Protein AF-B5XCV5-F1 (afdb_monomer)

Foldseek 3Di:
DPPPPVPPPPPPPPDPPPLDDQPLDPQWDWDDVVIWIWADLAVVDIQTDDSVAQQAPLSLLSSQVRCVVVVHDHQPQDDDDPPDPPPVQPRDNFDADSNNFGDQWGADPPFWIFGAARLRDGDDDIDGPPDDRPDHAADFKDKDKDADDDDPDDDDPVLVLVQVLVQCCVPRVDHSVQFDDWDADRVRSIIITMGGDPGPDPPDRVSSSRVSCSRPPTDGDSPPPCPVVVVVVVVVVVVVVVVVVVVVVVVVVVVVDDDDDDDDDDDD

pLDDT: mean 79.77, std 17.4, range [29.08, 95.62]

Solvent-accessible surface area (backbone atoms only — not comparable to full-atom values): 16656 Å² total; per-residue (Å²): 145,86,86,76,76,85,77,81,81,82,83,84,87,80,74,89,62,78,82,50,76,46,86,85,42,91,77,51,56,45,51,69,88,77,72,44,33,28,34,58,42,44,94,96,39,68,45,79,53,64,63,93,48,85,70,40,50,37,50,52,40,17,25,37,42,38,25,52,77,66,79,41,88,55,82,87,69,74,79,79,58,94,85,52,86,74,66,85,68,82,74,59,72,59,54,55,46,100,84,25,45,45,40,18,53,39,60,58,101,81,52,43,21,32,30,21,28,58,62,63,48,75,76,52,72,77,38,47,80,84,63,80,43,93,62,63,44,76,60,35,68,49,77,46,80,46,75,60,76,94,65,100,59,85,82,60,71,90,52,43,51,62,37,50,23,50,46,42,27,72,75,65,74,39,68,41,82,29,52,73,47,63,49,76,42,78,90,78,31,34,34,40,37,36,36,45,56,60,84,88,62,77,87,65,65,57,45,40,53,50,58,51,40,73,74,49,71,80,83,78,64,82,77,69,78,49,61,67,58,52,54,53,50,53,53,52,50,52,51,51,52,51,51,51,50,52,51,52,54,50,54,57,51,56,75,71,60,76,86,75,80,84,78,85,77,82,81,129

Nearest PDB structures (foldseek):
  7pee-assembly1_D  TM=7.998E-01  e=4.883E-17  Homo sapiens
  7e5n-assembly1_A  TM=7.885E-01  e=9.407E-17  Homo sapiens
  4mzv-assembly1_A-2  TM=7.887E-01  e=1.852E-15  Homo sapiens
  7e5n-assembly1_C  TM=8.097E-01  e=6.476E-15  Homo sapiens
  6i07-assembly1_D  TM=7.873E-01  e=3.237E-14  Homo sapiens

InterPro domains:
  IPR000716 Thyroglobulin type-1 [PF00086] (86-128)
  IPR000716 Thyroglobulin type-1 [PS00484] (92-120)
  IPR000716 Thyroglobulin type-1 [PS51162] (55-133)
  IPR000716 Thyroglobulin type-1 [SM00211] (93-137)
  IPR000716 Thyroglobulin type-1 [cd00191] 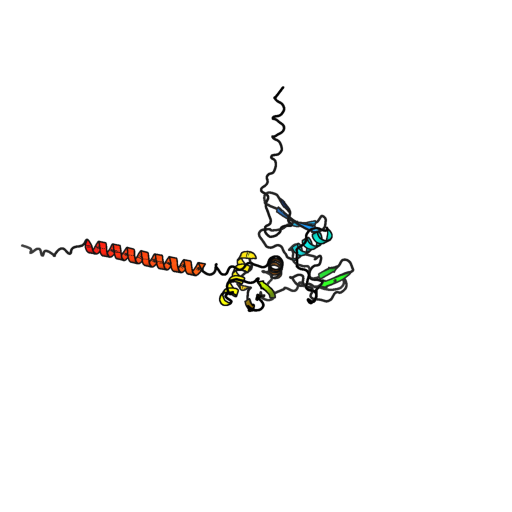(87-133)
  IPR036857 Thyroglobulin type-1 superfamily [G3DSA:4.10.800.10] (64-137)
  IPR036857 Thyroglobulin type-1 superfamily [SSF57610] (25-138)
  IPR043406 Transmembrane glycoprotein EPCAM/Trop-2 [PTHR14168] (14-198)
  IPR049420 EPCAM/Trop-2, C-terminal [PF21283] (139-215)

Organism: Salmo salar (NCBI:txid8030)

Sequence (268 aa):
MTIWIALLLATFAVGASAQCKCDSMKWTTCDGTPCTCSIMVEAGMAQNLNCSTLIPKCYLMKAEMYRAKNNLSTRTGGKPVETAFVDNNGIYDPVCEATGAFRAKQCNNTEECWCVNSAGVRRTDEGDKSLKCEKLVETYWVRLELKHKEVSKAVDASKLQAAIANAIETRYSFDKTLVKEVEYDPDARMIIVDVQKAKGDRKADLSRMAYYVDEEAPTFTMKKLTGGIIAVIVVVILAVVAGLLVLFFARKREQKYSKAEPREMEAL

Mean predicted aligned error: 14.21 Å

Radius of gyration: 31.84 Å; Cα contacts (8 Å, |Δi|>4): 327; chains: 1; bounding box: 120×77×59 Å

Secondary structure (DSSP, 8-state):
--SSSTTSSSS--S--------TT-TT-EEETTTTEEEEEEETTEEEEE-TTSPPPHHHHHHHHHHHHHTT-----PPPPPTTS---TTSS----B-TTSPBPSEEE-TTS-EEEBBTTS-B-S--B-TT----S-B---EEEEEEEPPP-SS---HHHHHHHHHHHHHHHH---GGGEEEEEEETTTTEEEEEEE--TT--S--HHHHHHHHHHS-----GGGGGHHHHHHHHHHHHHHHHHHHHHHHHHHHHTT---PPP------

Structure (mmCIF, N/CA/C/O backbone):
data_AF-B5XCV5-F1
#
_entry.id   AF-B5XCV5-F1
#
loop_
_atom_site.group_PDB
_atom_site.id
_atom_site.type_symbol
_atom_site.label_atom_id
_atom_site.label_alt_id
_atom_site.label_comp_id
_atom_site.label_asym_id
_atom_site.label_entity_id
_atom_site.label_seq_id
_atom_site.pdbx_PDB_ins_code
_atom_site.Cartn_x
_atom_site.Cartn_y
_atom_site.Cartn_z
_atom_site.occupancy
_atom_site.B_iso_or_equiv
_atom_site.auth_seq_id
_atom_site.auth_comp_id
_atom_site.auth_asym_id
_atom_site.auth_atom_id
_atom_site.pdbx_PDB_model_num
ATOM 1 N N . MET A 1 1 ? 29.474 57.290 19.663 1.00 44.06 1 MET A N 1
ATOM 2 C CA . MET A 1 1 ? 29.703 56.475 18.448 1.00 44.06 1 MET A CA 1
ATOM 3 C C . MET A 1 1 ? 28.883 55.196 18.591 1.00 44.06 1 MET A C 1
ATOM 5 O O . MET A 1 1 ? 29.408 54.147 18.919 1.00 44.06 1 MET A O 1
ATOM 9 N N . THR A 1 2 ? 27.560 55.327 18.503 1.00 42.62 2 THR A N 1
ATOM 10 C CA . THR A 1 2 ? 26.583 54.346 19.028 1.00 42.62 2 THR A CA 1
ATOM 11 C C . THR A 1 2 ? 25.344 54.267 18.126 1.00 42.62 2 THR A C 1
ATOM 13 O O . THR A 1 2 ? 24.235 54.060 18.599 1.00 42.62 2 THR A O 1
ATOM 16 N N . ILE A 1 3 ? 25.515 54.479 16.813 1.00 48.09 3 ILE A N 1
ATOM 17 C CA . ILE A 1 3 ? 24.408 54.537 15.831 1.00 48.09 3 ILE A CA 1
ATOM 18 C C . ILE A 1 3 ? 24.714 53.666 14.590 1.00 48.09 3 ILE A C 1
ATOM 20 O O . ILE A 1 3 ? 24.291 53.967 13.488 1.00 48.09 3 ILE A O 1
ATOM 24 N N . TRP A 1 4 ? 25.467 52.568 14.736 1.00 43.16 4 TRP A N 1
ATOM 25 C CA . TRP A 1 4 ? 25.772 51.673 13.597 1.00 43.16 4 TRP A CA 1
ATOM 26 C C . TRP A 1 4 ? 25.610 50.172 13.874 1.00 43.16 4 TRP A C 1
ATOM 28 O O . TRP A 1 4 ? 25.920 49.361 13.012 1.00 43.16 4 TRP A O 1
ATOM 38 N N . ILE A 1 5 ? 25.082 49.774 15.038 1.00 48.56 5 ILE A N 1
ATOM 39 C CA . ILE A 1 5 ? 24.869 48.346 15.364 1.00 48.56 5 ILE A CA 1
ATOM 40 C C . ILE A 1 5 ? 23.391 47.930 15.215 1.00 48.56 5 ILE A C 1
ATOM 42 O O . ILE A 1 5 ? 23.081 46.750 15.107 1.00 48.56 5 ILE A O 1
ATOM 46 N N . ALA A 1 6 ? 22.461 48.881 15.091 1.00 43.62 6 ALA A N 1
ATOM 47 C CA . ALA A 1 6 ? 21.031 48.578 14.970 1.00 43.62 6 ALA A CA 1
ATOM 48 C C . ALA A 1 6 ? 20.564 48.198 13.546 1.00 43.62 6 ALA A C 1
ATOM 50 O O . ALA A 1 6 ? 19.390 47.895 13.362 1.00 43.62 6 ALA A O 1
ATOM 51 N N . LEU A 1 7 ? 21.452 48.196 12.541 1.00 43.09 7 LEU A N 1
ATOM 52 C CA . LEU A 1 7 ? 21.082 47.994 11.128 1.00 43.09 7 LEU A CA 1
ATOM 53 C C . LEU A 1 7 ? 21.511 46.644 10.525 1.00 43.09 7 LEU A C 1
ATOM 55 O O . LEU A 1 7 ? 21.305 46.421 9.338 1.00 43.09 7 LEU A O 1
ATOM 59 N N . LEU A 1 8 ? 22.049 45.720 11.331 1.00 42.78 8 LEU A N 1
ATOM 60 C CA . LEU A 1 8 ? 22.457 44.374 10.884 1.00 42.78 8 LEU A CA 1
ATOM 61 C C . LEU A 1 8 ? 21.573 43.228 11.413 1.00 42.78 8 LEU A C 1
ATOM 63 O O . LEU A 1 8 ? 21.924 42.063 11.267 1.00 42.78 8 LEU A O 1
ATOM 67 N N . LEU A 1 9 ? 20.407 43.537 11.991 1.00 45.38 9 LEU A N 1
ATOM 68 C CA . LEU A 1 9 ? 19.442 42.537 12.485 1.00 45.38 9 LEU A CA 1
ATOM 69 C C . LEU A 1 9 ? 18.075 42.596 11.781 1.00 45.38 9 LEU A C 1
ATOM 71 O O . LEU A 1 9 ? 17.091 42.077 12.298 1.00 45.38 9 LEU A O 1
ATOM 75 N N . ALA A 1 10 ? 18.001 43.208 10.595 1.00 48.31 10 ALA A N 1
ATOM 76 C CA . ALA A 1 10 ? 16.753 43.369 9.840 1.00 48.31 10 ALA A CA 1
ATOM 77 C C . ALA A 1 10 ? 16.784 42.751 8.427 1.00 48.31 10 ALA A C 1
ATOM 79 O O . ALA A 1 10 ? 16.000 43.147 7.570 1.00 48.31 10 ALA A O 1
ATOM 80 N N . THR A 1 11 ? 17.666 41.780 8.160 1.00 48.09 11 THR A N 1
ATOM 81 C CA . THR A 1 11 ? 17.757 41.115 6.843 1.00 48.09 11 THR A CA 1
ATOM 82 C C . THR A 1 11 ? 18.008 39.605 6.928 1.00 48.09 11 THR A C 1
ATOM 84 O O . THR A 1 11 ? 18.781 39.062 6.159 1.00 48.09 11 THR A O 1
ATOM 87 N N . PHE A 1 12 ? 17.318 38.895 7.823 1.00 44.72 12 PHE A N 1
ATOM 88 C CA . PHE A 1 12 ? 17.054 37.452 7.666 1.00 44.72 12 PHE A CA 1
ATOM 89 C C . PHE A 1 12 ? 15.661 37.109 8.211 1.00 44.72 12 PHE A C 1
ATOM 91 O O . PHE A 1 12 ? 15.479 36.247 9.059 1.00 44.72 12 PHE A O 1
ATOM 98 N N . ALA A 1 13 ? 14.650 37.825 7.722 1.00 46.28 13 ALA A N 1
ATOM 99 C CA . ALA A 1 13 ? 13.256 37.402 7.812 1.00 46.28 13 ALA A CA 1
ATOM 100 C C . ALA A 1 13 ? 12.710 37.219 6.389 1.00 46.28 13 ALA A C 1
ATOM 102 O O . ALA A 1 13 ? 11.718 37.825 6.000 1.00 46.28 13 ALA A O 1
ATOM 103 N N . VAL A 1 14 ? 13.405 36.416 5.580 1.00 44.03 14 VAL A N 1
ATOM 104 C CA . VAL A 1 14 ? 12.862 35.899 4.322 1.00 44.03 14 VAL A CA 1
ATOM 105 C C . VAL A 1 14 ? 12.690 34.399 4.513 1.00 44.03 14 VAL A C 1
ATOM 107 O O . VAL A 1 14 ? 13.670 33.668 4.596 1.00 44.03 14 VAL A O 1
ATOM 110 N N . GLY A 1 15 ? 11.433 33.968 4.612 1.00 41.44 15 GLY A N 1
ATOM 111 C CA . GLY A 1 15 ? 11.058 32.568 4.438 1.00 41.44 15 GLY A CA 1
ATOM 112 C C . GLY A 1 15 ? 10.922 31.732 5.708 1.00 41.44 15 GLY A C 1
ATOM 113 O O . GLY A 1 15 ? 11.442 30.627 5.758 1.00 41.44 15 GLY A O 1
ATOM 114 N N . ALA A 1 16 ? 10.123 32.167 6.683 1.00 43.41 16 ALA A N 1
ATOM 115 C CA . ALA A 1 16 ? 9.273 31.190 7.367 1.00 43.41 16 ALA A CA 1
ATOM 116 C C . ALA A 1 16 ? 8.102 30.864 6.421 1.00 43.41 16 ALA A C 1
ATOM 118 O O . ALA A 1 16 ? 6.970 31.294 6.644 1.00 43.41 16 ALA A O 1
ATOM 119 N N . SER A 1 17 ? 8.383 30.192 5.296 1.00 48.84 17 SER A N 1
ATOM 120 C CA . SER A 1 17 ? 7.323 29.493 4.574 1.00 48.84 17 SER A CA 1
ATOM 121 C C . SER A 1 17 ? 6.782 28.449 5.545 1.00 48.84 17 SER A C 1
ATOM 123 O O . SER A 1 17 ? 7.546 27.792 6.251 1.00 48.84 17 SER A O 1
ATOM 125 N N . ALA A 1 18 ? 5.460 28.349 5.669 1.00 49.44 18 ALA A N 1
ATOM 126 C CA . ALA A 1 18 ? 4.855 27.286 6.454 1.00 49.44 18 ALA A CA 1
ATOM 127 C C . ALA A 1 18 ? 5.453 25.955 5.972 1.00 49.44 18 ALA A C 1
ATOM 129 O O . ALA A 1 18 ? 5.247 25.598 4.813 1.00 49.44 18 ALA A O 1
ATOM 130 N N . GLN A 1 19 ? 6.229 25.267 6.821 1.00 63.44 19 GLN A N 1
ATOM 131 C CA . GLN A 1 19 ? 6.788 23.953 6.511 1.00 63.44 19 GLN A CA 1
ATOM 132 C C . GLN A 1 19 ? 5.619 23.001 6.263 1.00 63.44 19 GLN A C 1
ATOM 134 O O . GLN A 1 19 ? 5.031 22.441 7.189 1.00 63.44 19 GLN A O 1
ATOM 139 N N . CYS A 1 20 ? 5.221 22.871 5.005 1.00 80.94 20 CYS A N 1
ATOM 140 C CA . CYS A 1 20 ? 4.214 21.913 4.620 1.00 80.94 20 CYS A CA 1
ATOM 141 C C . CYS A 1 20 ? 4.835 20.513 4.682 1.00 80.94 20 CYS A C 1
ATOM 143 O O . CYS A 1 20 ? 6.025 20.331 4.423 1.00 80.94 20 CYS A O 1
ATOM 145 N N . LYS A 1 21 ? 4.051 19.520 5.104 1.00 83.31 21 LYS A N 1
ATOM 146 C CA . LYS A 1 21 ? 4.539 18.168 5.384 1.00 83.31 21 LYS A CA 1
ATOM 147 C C . LYS A 1 21 ? 3.682 17.130 4.670 1.00 83.31 21 LYS A C 1
ATOM 149 O O . LYS A 1 21 ? 2.470 17.286 4.561 1.00 83.31 21 LYS A O 1
ATOM 154 N N . CYS A 1 22 ? 4.323 16.050 4.233 1.00 83.81 22 CYS A N 1
ATOM 155 C CA . CYS A 1 22 ? 3.654 14.846 3.764 1.00 83.81 22 CYS A CA 1
ATOM 156 C C . CYS A 1 22 ? 3.478 13.863 4.931 1.00 83.81 22 CYS A C 1
ATOM 158 O O . CYS A 1 22 ? 4.434 13.208 5.345 1.00 83.81 22 CYS A O 1
ATOM 160 N N . ASP A 1 23 ? 2.269 13.746 5.481 1.00 78.38 23 ASP A N 1
ATOM 161 C CA . ASP A 1 23 ? 2.030 12.829 6.607 1.00 78.38 23 ASP A CA 1
ATOM 162 C C . ASP A 1 23 ? 2.176 11.357 6.211 1.00 78.38 23 ASP A C 1
ATOM 164 O O . ASP A 1 23 ? 2.605 10.534 7.016 1.00 78.38 23 ASP A O 1
ATOM 168 N N . SER A 1 24 ? 1.885 11.029 4.951 1.00 72.62 24 SER A N 1
ATOM 169 C CA . SER A 1 24 ? 2.001 9.671 4.427 1.00 72.62 24 SER A CA 1
ATOM 170 C C . SER A 1 24 ? 3.445 9.226 4.174 1.00 72.62 24 SER A C 1
ATOM 172 O O . SER A 1 24 ? 3.642 8.051 3.854 1.00 72.62 24 SER A O 1
ATOM 174 N N . MET A 1 25 ? 4.448 10.118 4.276 1.00 82.75 25 MET A N 1
ATOM 175 C CA . MET A 1 25 ? 5.835 9.760 3.975 1.00 82.75 25 MET A CA 1
ATOM 176 C C . MET A 1 25 ? 6.903 10.663 4.595 1.00 82.75 25 MET A C 1
ATOM 178 O O . MET A 1 25 ? 7.076 11.820 4.231 1.00 82.75 25 MET A O 1
ATOM 182 N N . LYS A 1 26 ? 7.729 10.078 5.468 1.00 83.12 26 LYS A N 1
ATOM 183 C CA . LYS A 1 26 ? 8.775 10.796 6.218 1.00 83.12 26 LYS A CA 1
ATOM 184 C C . LYS A 1 26 ? 10.036 11.153 5.418 1.00 83.12 26 LYS A C 1
ATOM 186 O O . LYS A 1 26 ? 10.863 11.906 5.918 1.00 83.12 26 LYS A O 1
ATOM 191 N N . TRP A 1 27 ? 10.230 10.589 4.223 1.00 86.69 27 TRP A N 1
ATOM 192 C CA . TRP A 1 27 ? 11.429 10.832 3.397 1.00 86.69 27 TRP A CA 1
ATOM 193 C C . TRP A 1 27 ? 11.236 11.918 2.333 1.00 86.69 27 TRP A C 1
ATOM 195 O O . TRP A 1 27 ? 12.106 12.088 1.481 1.00 86.69 27 TRP A O 1
ATOM 205 N N . THR A 1 28 ? 10.099 12.611 2.338 1.00 89.06 28 THR A N 1
ATOM 206 C CA . THR A 1 28 ? 9.795 13.637 1.338 1.00 89.06 28 THR A CA 1
ATOM 207 C C . THR A 1 28 ? 10.409 14.977 1.697 1.00 89.06 28 THR A C 1
ATOM 209 O O . THR A 1 28 ? 10.383 15.376 2.861 1.00 89.06 28 THR A O 1
ATOM 212 N N . THR A 1 29 ? 10.828 15.713 0.677 1.00 90.25 29 THR A N 1
ATOM 213 C CA . THR A 1 29 ? 11.139 17.138 0.781 1.00 90.25 29 THR A CA 1
ATOM 214 C C . THR A 1 29 ? 9.946 17.921 0.251 1.00 90.25 29 THR A C 1
ATOM 216 O O . THR A 1 29 ? 9.534 17.709 -0.891 1.00 90.25 29 THR A O 1
ATOM 219 N N . CYS A 1 30 ? 9.379 18.791 1.084 1.00 90.38 30 CYS A N 1
ATOM 220 C CA . CYS A 1 30 ? 8.205 19.595 0.762 1.00 90.38 30 CYS A CA 1
ATOM 221 C C . CYS A 1 30 ? 8.521 21.082 0.931 1.00 90.38 30 CYS A C 1
ATOM 223 O O . CYS A 1 30 ? 9.036 21.469 1.979 1.00 90.38 30 CYS A O 1
ATOM 225 N N . ASP A 1 31 ? 8.209 21.893 -0.080 1.00 88.19 31 ASP A N 1
ATOM 226 C CA . ASP A 1 31 ? 8.391 23.348 -0.043 1.00 88.19 31 ASP A CA 1
ATOM 227 C C . ASP A 1 31 ? 7.411 24.068 -0.996 1.00 88.19 31 ASP A C 1
ATOM 229 O O . ASP A 1 31 ? 6.797 23.454 -1.879 1.00 88.19 31 ASP A O 1
ATOM 233 N N . GLY A 1 32 ? 7.274 25.381 -0.816 1.00 79.75 32 GLY A N 1
ATOM 234 C CA . GLY A 1 32 ? 6.530 26.286 -1.690 1.00 79.75 32 GLY A CA 1
ATOM 235 C C . GLY A 1 32 ? 5.061 26.528 -1.320 1.00 79.75 32 GLY A C 1
ATOM 236 O O . GLY A 1 32 ? 4.481 25.891 -0.439 1.00 79.75 32 GLY A O 1
ATOM 237 N N . THR A 1 33 ? 4.456 27.476 -2.044 1.00 79.69 33 THR A N 1
ATOM 238 C CA . THR A 1 33 ? 3.034 27.844 -1.957 1.00 79.69 33 THR A CA 1
ATOM 239 C C . THR A 1 33 ? 2.473 27.954 -3.384 1.00 79.69 33 THR A C 1
ATOM 241 O O . THR A 1 33 ? 2.796 28.926 -4.067 1.00 79.69 33 THR A O 1
ATOM 244 N N . PRO A 1 34 ? 1.652 27.005 -3.880 1.00 81.31 34 PRO A N 1
ATOM 245 C CA . PRO A 1 34 ? 1.108 25.833 -3.188 1.00 81.31 34 PRO A CA 1
ATOM 246 C C . PRO A 1 34 ? 2.185 24.796 -2.830 1.00 81.31 34 PRO A C 1
ATOM 248 O O . PRO A 1 34 ? 3.204 24.705 -3.507 1.00 81.31 34 PRO A O 1
ATOM 251 N N . CYS A 1 35 ? 1.947 24.018 -1.769 1.00 85.25 35 CYS A N 1
ATOM 252 C CA . CYS A 1 35 ? 2.912 23.032 -1.281 1.00 85.25 35 CYS A CA 1
ATOM 253 C C . CYS A 1 35 ? 3.226 21.978 -2.346 1.00 85.25 35 CYS A C 1
ATOM 255 O O . CYS A 1 35 ? 2.326 21.288 -2.832 1.00 85.25 35 CYS A O 1
ATOM 257 N N . THR A 1 36 ? 4.510 21.819 -2.655 1.00 89.19 36 THR A N 1
ATOM 258 C CA . THR A 1 36 ? 5.008 20.781 -3.556 1.00 89.19 36 THR A CA 1
ATOM 259 C C . THR A 1 36 ? 5.911 19.829 -2.790 1.00 89.19 36 THR A C 1
ATOM 261 O O . THR A 1 36 ? 6.866 20.253 -2.148 1.00 89.19 36 THR A O 1
ATOM 264 N N . CYS A 1 37 ? 5.596 18.535 -2.840 1.00 91.38 37 CYS A N 1
ATOM 265 C CA . CYS A 1 37 ? 6.359 17.488 -2.171 1.00 91.38 37 CYS A CA 1
ATOM 266 C C . CYS A 1 37 ? 6.986 16.553 -3.196 1.00 91.38 37 CYS A C 1
ATOM 268 O O . CYS A 1 37 ? 6.332 16.135 -4.154 1.00 91.38 37 CYS A O 1
ATOM 270 N N . SER A 1 38 ? 8.236 16.177 -2.961 1.00 92.19 38 SER A N 1
ATOM 271 C CA . SER A 1 38 ? 8.960 15.225 -3.794 1.00 92.19 38 SER A CA 1
ATOM 272 C C . SER A 1 38 ? 9.708 14.201 -2.950 1.00 92.19 38 SER A C 1
ATOM 274 O O . SER A 1 38 ? 10.000 14.425 -1.773 1.00 92.19 38 SER A O 1
ATOM 276 N N . ILE A 1 39 ? 9.997 13.049 -3.546 1.00 91.50 39 ILE A N 1
ATOM 277 C CA . ILE A 1 39 ? 10.814 11.998 -2.944 1.00 91.50 39 ILE A CA 1
ATOM 278 C C . ILE A 1 39 ? 11.928 11.590 -3.896 1.00 91.50 39 ILE A C 1
ATOM 280 O O . ILE A 1 39 ? 11.705 11.418 -5.093 1.00 91.50 39 ILE A O 1
ATOM 284 N N . MET A 1 40 ? 13.131 11.417 -3.358 1.00 92.06 40 MET A N 1
ATOM 285 C CA . MET A 1 40 ? 14.259 10.905 -4.129 1.00 92.06 40 MET A CA 1
ATOM 286 C C . MET A 1 40 ? 14.061 9.416 -4.401 1.00 92.06 40 MET A C 1
ATOM 288 O O . MET A 1 40 ? 13.932 8.625 -3.466 1.00 92.06 40 MET A O 1
ATOM 292 N N . VAL A 1 41 ? 14.039 9.056 -5.683 1.00 91.44 41 VAL A N 1
ATOM 293 C CA . VAL A 1 41 ? 13.892 7.668 -6.150 1.00 91.44 41 VAL A CA 1
ATOM 294 C C . VAL A 1 41 ? 15.139 7.168 -6.878 1.00 91.44 41 VAL A C 1
ATOM 296 O O . VAL A 1 41 ? 15.342 5.965 -6.988 1.00 91.44 41 VAL A O 1
ATOM 299 N N . GLU A 1 42 ? 15.997 8.075 -7.341 1.00 88.31 42 GLU A N 1
ATOM 300 C CA . GLU A 1 42 ? 17.317 7.783 -7.900 1.00 88.31 42 GLU A CA 1
ATOM 301 C C . GLU A 1 42 ? 18.213 9.025 -7.758 1.00 88.31 42 GLU A C 1
ATOM 303 O O . GLU A 1 42 ? 17.727 10.123 -7.472 1.00 88.31 42 GLU A O 1
ATOM 308 N N . ALA A 1 43 ? 19.528 8.880 -7.935 1.00 87.38 43 ALA A N 1
ATOM 309 C CA . ALA A 1 43 ? 20.447 10.014 -7.914 1.00 87.38 43 ALA A CA 1
ATOM 310 C C . ALA A 1 43 ? 20.047 11.051 -8.981 1.00 87.38 43 ALA A C 1
ATOM 312 O O . ALA A 1 43 ? 19.989 10.747 -10.168 1.00 87.38 43 ALA A O 1
ATOM 313 N N . GLY A 1 44 ? 19.739 12.276 -8.545 1.00 85.69 44 GLY A N 1
ATOM 314 C CA . GLY A 1 44 ? 19.281 13.354 -9.429 1.00 85.69 44 GLY A CA 1
ATOM 315 C C . GLY A 1 44 ? 17.842 13.215 -9.944 1.00 85.69 44 GLY A C 1
ATOM 316 O O . GLY A 1 44 ? 17.396 14.076 -10.697 1.00 85.69 44 GLY A O 1
ATOM 317 N N . MET A 1 45 ? 17.096 12.185 -9.527 1.00 88.62 45 MET A N 1
ATOM 318 C CA . MET A 1 45 ? 15.704 11.974 -9.928 1.00 88.62 45 MET A CA 1
ATOM 319 C C . MET A 1 45 ? 14.772 12.038 -8.715 1.00 88.62 45 MET A C 1
ATOM 321 O O . MET A 1 45 ? 14.717 11.125 -7.882 1.00 88.62 45 MET A O 1
ATOM 325 N N . ALA A 1 46 ? 14.008 13.126 -8.645 1.00 91.19 46 ALA A N 1
ATOM 326 C CA . ALA A 1 46 ? 12.957 13.321 -7.658 1.00 91.19 46 ALA A CA 1
ATOM 327 C C . ALA A 1 46 ? 11.584 13.062 -8.291 1.00 91.19 46 ALA A C 1
ATOM 329 O O . ALA A 1 46 ? 11.268 13.585 -9.359 1.00 91.19 46 ALA A O 1
ATOM 330 N N . GLN A 1 47 ? 10.757 12.269 -7.616 1.00 91.56 47 GLN A N 1
ATOM 331 C CA . GLN A 1 47 ? 9.378 12.014 -8.007 1.00 91.56 47 GLN A CA 1
ATOM 332 C C . GLN A 1 47 ? 8.447 12.946 -7.231 1.00 91.56 47 GLN A C 1
ATOM 334 O O . GLN A 1 47 ? 8.450 12.935 -6.000 1.00 91.56 47 GLN A O 1
ATOM 339 N N . ASN A 1 48 ? 7.621 13.718 -7.939 1.00 90.81 48 ASN A N 1
ATOM 340 C CA . ASN A 1 48 ? 6.589 14.549 -7.317 1.00 90.81 48 ASN A CA 1
ATOM 341 C C . ASN A 1 48 ? 5.467 13.682 -6.743 1.00 90.81 48 ASN A C 1
ATOM 343 O O . ASN A 1 48 ? 5.058 12.692 -7.358 1.00 90.81 48 ASN A O 1
ATOM 347 N N . LEU A 1 49 ? 4.962 14.081 -5.577 1.00 88.00 49 LEU A N 1
ATOM 348 C CA . LEU A 1 49 ? 3.991 13.327 -4.799 1.00 88.00 49 LEU A CA 1
ATOM 349 C C . LEU A 1 49 ? 2.739 14.143 -4.497 1.00 88.00 49 LEU A C 1
ATOM 351 O O . LEU A 1 49 ? 2.803 15.329 -4.179 1.00 88.00 49 LEU A O 1
ATOM 355 N N . ASN A 1 50 ? 1.597 13.456 -4.513 1.00 87.25 50 ASN A N 1
ATOM 356 C CA . ASN A 1 50 ? 0.347 13.971 -3.975 1.00 87.25 50 ASN A CA 1
ATOM 357 C C . ASN A 1 50 ? 0.144 13.449 -2.546 1.00 87.25 50 ASN A C 1
ATOM 359 O O . ASN A 1 50 ? -0.285 12.311 -2.349 1.00 87.25 50 ASN A O 1
ATOM 363 N N . CYS A 1 51 ? 0.413 14.303 -1.559 1.00 84.00 51 CYS A N 1
ATOM 364 C CA . CYS A 1 51 ? 0.308 13.968 -0.137 1.00 84.00 51 CYS A CA 1
ATOM 365 C C . CYS A 1 51 ? -1.129 13.863 0.391 1.00 84.00 51 CYS A C 1
ATOM 367 O O . CYS A 1 51 ? -1.323 13.416 1.517 1.00 84.00 51 CYS A O 1
ATOM 369 N N . SER A 1 52 ? -2.141 14.216 -0.409 1.00 83.19 52 SER A N 1
ATOM 370 C CA . SER A 1 52 ? -3.553 13.974 -0.079 1.00 83.19 52 SER A CA 1
ATOM 371 C C . SER A 1 52 ? -3.986 12.532 -0.349 1.00 83.19 52 SER A C 1
ATOM 373 O O . SER A 1 52 ? -5.107 12.152 -0.022 1.00 83.19 52 SER A O 1
ATOM 375 N N . THR A 1 53 ? -3.122 11.722 -0.962 1.00 84.50 53 THR A N 1
ATOM 376 C CA . THR A 1 53 ? -3.394 10.321 -1.285 1.00 84.50 53 THR A CA 1
ATOM 377 C C . THR A 1 53 ? -2.240 9.431 -0.847 1.00 84.50 53 THR A C 1
ATOM 379 O O . THR A 1 53 ? -1.110 9.889 -0.682 1.00 84.50 53 THR A O 1
ATOM 382 N N . LEU A 1 54 ? -2.505 8.134 -0.682 1.00 85.69 54 LEU A N 1
ATOM 383 C CA . LEU A 1 54 ? -1.433 7.168 -0.462 1.00 85.69 54 LEU A CA 1
ATOM 384 C C . LEU A 1 54 ? -0.497 7.128 -1.672 1.00 85.69 54 LEU A C 1
ATOM 386 O O . LEU A 1 54 ? -0.948 7.053 -2.823 1.00 85.69 54 LEU A O 1
ATOM 390 N N . ILE A 1 55 ? 0.804 7.120 -1.395 1.00 89.06 55 ILE A N 1
ATOM 391 C CA . ILE A 1 55 ? 1.838 7.071 -2.425 1.00 89.06 55 ILE A CA 1
ATOM 392 C C . ILE A 1 55 ? 1.835 5.673 -3.062 1.00 89.06 55 ILE A C 1
ATOM 394 O O . ILE A 1 55 ? 1.688 4.675 -2.351 1.00 89.06 55 ILE A O 1
ATOM 398 N N . PRO A 1 56 ? 1.981 5.563 -4.393 1.00 91.12 56 PRO A N 1
ATOM 399 C CA . PRO A 1 56 ? 2.091 4.273 -5.065 1.00 91.12 56 PRO A CA 1
ATOM 400 C C . PRO A 1 56 ? 3.242 3.411 -4.527 1.00 91.12 56 PRO A C 1
ATOM 402 O O . PRO A 1 56 ? 4.360 3.897 -4.336 1.00 91.12 56 PRO A O 1
ATOM 405 N N . LYS A 1 57 ? 2.986 2.107 -4.349 1.00 90.38 57 LYS A N 1
ATOM 406 C CA . LYS A 1 57 ? 3.959 1.143 -3.804 1.00 90.38 57 LYS A CA 1
ATOM 407 C C . LYS A 1 57 ? 5.277 1.134 -4.585 1.00 90.38 57 LYS A C 1
ATOM 409 O O . LYS A 1 57 ? 6.339 1.117 -3.971 1.00 90.38 57 LYS A O 1
ATOM 414 N N . CYS A 1 58 ? 5.222 1.205 -5.917 1.00 92.31 58 CYS A N 1
ATOM 415 C CA . CYS A 1 58 ? 6.424 1.185 -6.753 1.00 92.31 58 CYS A CA 1
ATOM 416 C C . CYS A 1 58 ? 7.380 2.343 -6.422 1.00 92.31 58 CYS A C 1
ATOM 418 O O . CYS A 1 58 ? 8.577 2.124 -6.257 1.00 92.31 58 CYS A O 1
ATOM 420 N N . TYR A 1 59 ? 6.861 3.563 -6.235 1.00 92.44 59 TYR A N 1
ATOM 421 C CA . TYR A 1 59 ? 7.682 4.715 -5.843 1.00 92.44 59 TYR A CA 1
ATOM 422 C C . TY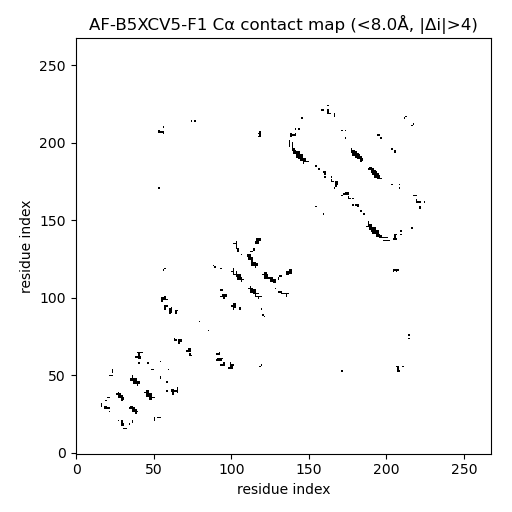R A 1 59 ? 8.267 4.573 -4.446 1.00 92.44 59 TYR A C 1
ATOM 424 O O . TYR A 1 59 ? 9.412 4.959 -4.226 1.00 92.44 59 TYR A O 1
ATOM 432 N N . LEU A 1 60 ? 7.507 4.001 -3.511 1.00 89.56 60 LEU A N 1
ATOM 433 C CA . LEU A 1 60 ? 7.998 3.773 -2.157 1.00 89.56 60 LEU A CA 1
ATOM 434 C C . LEU A 1 60 ? 9.134 2.747 -2.135 1.00 89.56 60 LEU A C 1
ATOM 436 O O . LEU A 1 60 ? 10.153 3.001 -1.500 1.00 89.56 60 LEU A O 1
ATOM 440 N N . MET A 1 61 ? 8.991 1.641 -2.871 1.00 89.00 61 MET A N 1
ATOM 441 C CA . MET A 1 61 ? 10.057 0.649 -3.042 1.00 89.00 61 MET A CA 1
ATOM 442 C C . MET A 1 61 ? 11.286 1.268 -3.714 1.00 89.00 61 MET A C 1
ATOM 444 O O . MET A 1 61 ? 12.409 1.057 -3.269 1.00 89.00 61 MET A O 1
ATOM 448 N N . LYS A 1 62 ? 11.090 2.099 -4.745 1.00 91.31 62 LYS A N 1
ATOM 449 C CA . LYS A 1 62 ? 12.195 2.779 -5.430 1.00 91.31 62 LYS A CA 1
ATOM 450 C C . LYS A 1 62 ? 12.949 3.738 -4.506 1.00 91.31 62 LYS A C 1
ATOM 452 O O . LYS A 1 62 ? 14.175 3.703 -4.439 1.00 91.31 62 LYS A O 1
ATOM 457 N N . ALA A 1 63 ? 12.220 4.537 -3.729 1.00 91.25 63 ALA A N 1
ATOM 458 C CA . ALA A 1 63 ? 12.804 5.415 -2.721 1.00 91.25 63 ALA A CA 1
ATOM 459 C C . ALA A 1 63 ? 13.542 4.630 -1.625 1.00 91.25 63 ALA A C 1
ATOM 461 O O . ALA A 1 63 ? 14.618 5.037 -1.192 1.00 91.25 63 ALA A O 1
ATOM 462 N N . GLU A 1 64 ? 12.998 3.493 -1.191 1.00 89.00 64 GLU A N 1
ATOM 463 C CA . GLU A 1 64 ? 13.660 2.609 -0.233 1.00 89.00 64 GLU A CA 1
ATOM 464 C C . GLU A 1 64 ? 14.975 2.051 -0.785 1.00 89.00 64 GLU A C 1
ATOM 466 O O . GLU A 1 64 ? 15.999 2.130 -0.107 1.00 89.00 64 GLU A O 1
ATOM 471 N N . MET A 1 65 ? 14.987 1.597 -2.039 1.00 89.25 65 MET A N 1
ATOM 472 C CA . MET A 1 65 ? 16.197 1.101 -2.696 1.00 89.25 65 MET A CA 1
ATOM 473 C C . MET A 1 65 ? 17.243 2.188 -2.918 1.00 89.25 65 MET A C 1
ATOM 475 O O . MET A 1 65 ? 18.429 1.950 -2.688 1.00 89.25 65 MET A O 1
ATOM 479 N N . TYR A 1 66 ? 16.831 3.396 -3.306 1.00 91.06 66 TYR A N 1
ATOM 480 C CA . TYR A 1 66 ? 17.732 4.546 -3.373 1.00 91.06 66 TYR A CA 1
ATOM 481 C C . TYR A 1 66 ? 18.391 4.811 -2.017 1.00 91.06 66 TYR A C 1
ATOM 483 O O . TYR A 1 66 ? 19.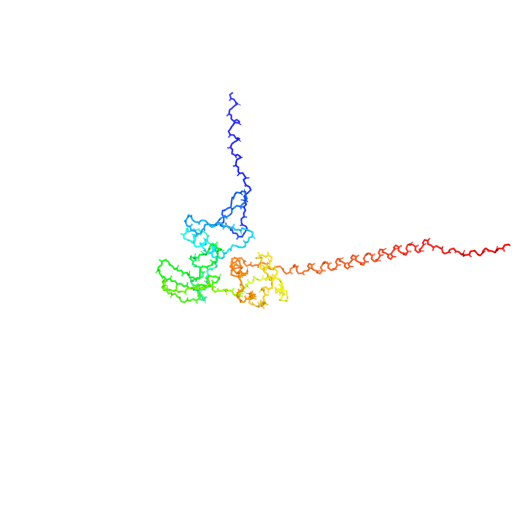606 4.987 -1.929 1.00 91.06 66 TYR A O 1
ATOM 491 N N . ARG A 1 67 ? 17.604 4.801 -0.940 1.00 90.94 67 ARG A N 1
ATOM 492 C CA . ARG A 1 67 ? 18.112 5.031 0.414 1.00 90.94 67 ARG A CA 1
ATOM 493 C C . ARG A 1 67 ? 19.054 3.923 0.868 1.00 90.94 67 ARG A C 1
ATOM 495 O O . ARG A 1 67 ? 20.127 4.246 1.371 1.00 90.94 67 ARG A O 1
ATOM 502 N N . ALA A 1 68 ? 18.702 2.662 0.615 1.00 88.50 68 ALA A N 1
ATOM 503 C CA . ALA A 1 68 ? 19.546 1.505 0.898 1.00 88.50 68 ALA A CA 1
ATOM 504 C C . ALA A 1 68 ? 20.917 1.630 0.213 1.00 88.50 68 ALA A C 1
ATOM 506 O O . ALA A 1 68 ? 21.950 1.524 0.869 1.00 88.50 68 ALA A O 1
ATOM 507 N N . LYS A 1 69 ? 20.930 1.961 -1.088 1.00 89.25 69 LYS A N 1
ATOM 508 C CA . LYS A 1 69 ? 22.157 2.170 -1.881 1.00 89.25 69 LYS A CA 1
ATOM 509 C C . LYS A 1 69 ? 23.040 3.307 -1.351 1.00 89.25 69 LYS A C 1
ATOM 511 O O . LYS A 1 69 ? 24.246 3.283 -1.562 1.00 89.25 69 LYS A O 1
ATOM 516 N N . ASN A 1 70 ? 22.453 4.289 -0.667 1.00 89.81 70 ASN A N 1
ATOM 517 C CA . ASN A 1 70 ? 23.150 5.456 -0.120 1.00 89.81 70 ASN A CA 1
ATOM 518 C C . ASN A 1 70 ? 23.396 5.367 1.398 1.00 89.81 70 ASN A C 1
ATOM 520 O O . ASN A 1 70 ? 23.699 6.381 2.022 1.00 89.81 70 ASN A O 1
ATOM 524 N N . ASN A 1 71 ? 23.264 4.180 2.006 1.00 87.62 71 ASN A N 1
ATOM 525 C CA . ASN A 1 71 ? 23.437 3.965 3.451 1.00 87.62 71 ASN A CA 1
ATOM 526 C C . ASN A 1 71 ? 22.538 4.866 4.325 1.00 87.62 71 ASN A C 1
ATOM 528 O O . ASN A 1 71 ? 22.897 5.247 5.439 1.00 87.62 71 ASN A O 1
ATOM 532 N N . LEU A 1 72 ? 21.358 5.226 3.816 1.00 87.06 72 LEU A N 1
ATOM 533 C CA . LEU A 1 72 ? 20.341 5.975 4.547 1.00 87.06 72 LEU A CA 1
ATOM 534 C C . LEU A 1 72 ? 19.358 5.009 5.217 1.00 87.06 72 LEU A C 1
ATOM 536 O O . LEU A 1 72 ? 19.210 3.860 4.809 1.00 87.06 72 LEU A O 1
ATOM 540 N N . SER A 1 73 ? 18.626 5.486 6.226 1.00 82.00 73 SER A N 1
ATOM 541 C CA . SER A 1 73 ? 17.630 4.659 6.919 1.00 82.00 73 SER A CA 1
ATOM 542 C C . SER A 1 73 ? 16.512 4.192 5.979 1.00 82.00 73 SER A C 1
ATOM 544 O O . SER A 1 73 ? 15.809 5.019 5.394 1.00 82.00 73 SER A O 1
ATOM 546 N N . THR A 1 74 ? 16.327 2.880 5.857 1.00 79.94 74 THR A N 1
ATOM 547 C CA . THR A 1 74 ? 15.224 2.230 5.127 1.00 79.94 74 THR A CA 1
ATOM 548 C C . THR A 1 74 ? 14.063 1.916 6.074 1.00 79.94 74 THR A C 1
ATOM 550 O O . THR A 1 74 ? 14.073 2.346 7.235 1.00 79.94 74 THR A O 1
ATOM 553 N N . ARG A 1 75 ? 13.016 1.224 5.606 1.00 69.19 75 ARG A N 1
ATOM 554 C CA . ARG A 1 75 ? 11.979 0.734 6.519 1.00 69.19 75 ARG A CA 1
ATOM 555 C C . ARG A 1 75 ? 12.588 -0.353 7.397 1.00 69.19 75 ARG A C 1
ATOM 557 O O . ARG A 1 75 ? 13.324 -1.215 6.923 1.00 69.19 75 ARG A O 1
ATOM 564 N N . THR A 1 76 ? 12.274 -0.328 8.687 1.00 55.34 76 THR A N 1
ATOM 565 C CA . THR A 1 76 ? 12.663 -1.388 9.622 1.00 55.34 76 THR A CA 1
ATOM 566 C C . THR A 1 76 ? 11.682 -2.555 9.480 1.00 55.34 76 THR A C 1
ATOM 568 O O . THR A 1 76 ? 10.905 -2.832 10.387 1.00 55.34 76 THR A O 1
ATOM 571 N N . GLY A 1 77 ? 11.665 -3.214 8.318 1.00 48.88 77 GLY A N 1
ATOM 572 C CA . GLY A 1 77 ? 11.039 -4.529 8.199 1.00 48.88 77 GLY A CA 1
ATOM 573 C C . GLY A 1 77 ? 11.847 -5.503 9.052 1.00 48.88 77 GLY A C 1
ATOM 574 O O . GLY A 1 77 ? 13.070 -5.562 8.919 1.00 48.88 77 GLY A O 1
ATOM 575 N N . GLY A 1 78 ? 11.207 -6.200 9.993 1.00 38.47 78 GLY A N 1
ATOM 576 C CA . GLY A 1 78 ? 11.892 -7.199 10.813 1.00 38.47 78 GLY A CA 1
ATOM 577 C C . GLY A 1 78 ? 12.665 -8.182 9.929 1.00 38.47 78 GLY A C 1
ATOM 578 O O . GLY A 1 78 ? 12.201 -8.536 8.846 1.00 38.47 78 GLY A O 1
ATOM 579 N N . LYS A 1 79 ? 13.854 -8.614 10.372 1.00 35.12 79 LYS A N 1
ATOM 580 C CA . LYS A 1 79 ? 14.559 -9.716 9.704 1.00 35.12 79 LYS A CA 1
ATOM 581 C C . LYS A 1 79 ? 13.592 -10.907 9.594 1.00 35.12 79 LYS A C 1
ATOM 583 O O . LYS A 1 79 ? 12.964 -11.229 10.608 1.00 35.12 79 LYS A O 1
ATOM 588 N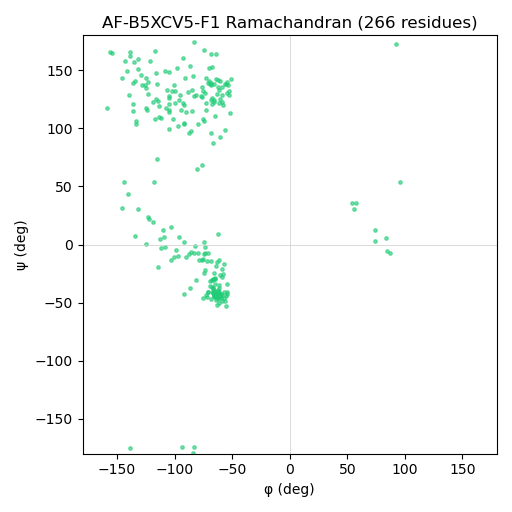 N . PRO A 1 80 ? 13.462 -11.556 8.425 1.00 36.00 80 PRO A N 1
ATOM 589 C CA . PRO A 1 80 ? 12.713 -12.800 8.326 1.00 36.00 80 PRO A CA 1
ATOM 590 C C . PRO A 1 80 ? 13.253 -13.800 9.353 1.00 36.00 80 PRO A C 1
ATOM 592 O O . PRO A 1 80 ? 14.466 -13.902 9.544 1.00 36.00 80 PRO A O 1
ATOM 595 N N . VAL A 1 81 ? 12.361 -14.510 10.040 1.00 36.59 81 VAL A N 1
ATOM 596 C CA . VAL A 1 81 ? 12.753 -15.643 10.887 1.00 36.59 81 VAL A CA 1
ATOM 597 C C . VAL A 1 81 ? 13.354 -16.742 10.006 1.00 36.59 81 VAL A C 1
ATOM 599 O O . VAL A 1 81 ? 12.877 -16.963 8.895 1.00 36.59 81 VAL A O 1
ATOM 602 N N . GLU A 1 82 ? 14.386 -17.433 10.498 1.00 38.97 82 GLU A N 1
ATOM 603 C CA . GLU A 1 82 ? 15.203 -18.399 9.734 1.00 38.97 82 GLU A CA 1
ATOM 604 C C . GLU A 1 82 ? 14.409 -19.558 9.099 1.00 38.97 82 GLU A C 1
ATOM 606 O O . GLU A 1 82 ? 14.908 -20.224 8.198 1.00 38.97 82 GLU A O 1
ATOM 611 N N . THR A 1 83 ? 13.169 -19.797 9.538 1.00 34.97 83 THR A N 1
ATOM 612 C CA . THR A 1 83 ? 12.290 -20.866 9.037 1.00 34.97 83 THR A CA 1
ATOM 613 C C . THR A 1 83 ? 11.258 -20.402 8.009 1.00 34.97 83 THR A C 1
ATOM 615 O O . THR A 1 83 ? 10.501 -21.226 7.497 1.00 34.97 83 THR A O 1
ATOM 618 N N . ALA A 1 84 ? 11.169 -19.102 7.718 1.00 29.64 84 ALA A N 1
ATOM 619 C CA . ALA A 1 84 ? 10.373 -18.629 6.596 1.00 29.64 84 ALA A CA 1
ATOM 620 C C . ALA A 1 84 ? 11.155 -18.910 5.310 1.00 29.64 84 ALA A C 1
ATOM 622 O O . ALA A 1 84 ? 12.351 -18.629 5.247 1.00 29.64 84 ALA A O 1
ATOM 623 N N . PHE A 1 85 ? 10.494 -19.426 4.273 1.00 29.08 85 PHE A N 1
ATOM 624 C CA . PHE A 1 85 ? 11.026 -19.315 2.917 1.00 29.08 85 PHE A CA 1
ATOM 625 C C . PHE A 1 85 ? 11.238 -17.822 2.652 1.00 29.08 85 PHE A C 1
ATOM 627 O O . PHE A 1 85 ? 10.284 -17.086 2.406 1.00 29.08 85 PHE A O 1
ATOM 634 N N . VAL A 1 86 ? 12.476 -17.353 2.809 1.00 36.81 86 VAL A N 1
ATOM 635 C CA . VAL A 1 86 ? 12.853 -15.978 2.512 1.00 36.81 86 VAL A CA 1
ATOM 636 C C . VAL A 1 86 ? 12.741 -15.845 1.007 1.00 36.81 86 VAL A C 1
ATOM 638 O O . VAL A 1 86 ? 13.648 -16.224 0.269 1.00 36.81 86 VAL A O 1
ATOM 641 N N . ASP A 1 87 ? 11.605 -15.340 0.539 1.00 40.34 87 ASP A N 1
ATOM 642 C CA . ASP A 1 87 ? 11.500 -14.828 -0.814 1.00 40.34 87 ASP A CA 1
ATOM 643 C C . ASP A 1 87 ? 12.397 -13.582 -0.844 1.00 40.34 87 ASP A C 1
ATOM 645 O O . ASP A 1 87 ? 11.978 -12.462 -0.549 1.00 40.34 87 ASP A O 1
ATOM 649 N N . ASN A 1 88 ? 13.682 -13.795 -1.138 1.00 45.19 88 ASN A N 1
ATOM 650 C CA . ASN A 1 88 ? 14.742 -12.781 -1.220 1.00 45.19 88 ASN A CA 1
ATOM 651 C C . ASN A 1 88 ? 14.468 -11.727 -2.326 1.00 45.19 88 ASN A C 1
ATOM 653 O O . ASN A 1 88 ? 15.314 -10.898 -2.638 1.00 45.19 88 ASN A O 1
ATOM 657 N N . ASN A 1 89 ? 13.263 -11.760 -2.905 1.00 52.19 89 ASN A N 1
ATOM 658 C CA . ASN A 1 89 ? 12.762 -10.978 -4.025 1.00 52.19 89 ASN A CA 1
ATOM 659 C C . ASN A 1 89 ? 11.718 -9.922 -3.613 1.00 52.19 89 ASN A C 1
ATOM 661 O O . ASN A 1 89 ? 11.215 -9.200 -4.472 1.00 52.19 89 ASN A O 1
ATOM 665 N N . GLY A 1 90 ? 11.333 -9.837 -2.330 1.00 58.19 90 GLY A N 1
ATOM 666 C CA . GLY A 1 90 ? 10.262 -8.929 -1.886 1.00 58.19 90 GLY A CA 1
ATOM 667 C C . GLY A 1 90 ? 10.595 -7.437 -2.037 1.00 58.19 90 GLY A C 1
ATOM 668 O O . GLY A 1 90 ? 9.701 -6.621 -2.267 1.00 58.19 90 GLY A O 1
ATOM 669 N N . ILE A 1 91 ? 11.881 -7.086 -1.950 1.00 70.62 91 ILE A N 1
ATOM 670 C CA . ILE A 1 91 ? 12.401 -5.730 -2.144 1.00 70.62 91 ILE A CA 1
ATOM 671 C C . ILE A 1 91 ? 13.472 -5.774 -3.239 1.00 70.62 91 ILE A C 1
ATOM 673 O O . ILE A 1 91 ? 14.515 -6.400 -3.091 1.00 70.62 91 ILE A O 1
ATOM 677 N N . TYR A 1 92 ? 13.193 -5.095 -4.345 1.00 84.38 92 TYR A N 1
ATOM 678 C CA . TYR A 1 92 ? 14.083 -4.892 -5.487 1.00 84.38 92 TYR A CA 1
ATOM 679 C C . TYR A 1 92 ? 13.931 -3.443 -5.960 1.00 84.38 92 TYR A C 1
ATOM 681 O O . TYR A 1 92 ? 12.980 -2.774 -5.558 1.00 84.38 92 TYR A O 1
ATOM 689 N N . ASP A 1 93 ? 14.848 -2.938 -6.792 1.00 89.75 93 ASP A N 1
ATOM 690 C CA . ASP A 1 93 ? 14.728 -1.599 -7.394 1.00 89.75 93 ASP A CA 1
ATOM 691 C C . ASP A 1 93 ? 13.772 -1.661 -8.588 1.00 89.75 93 ASP A C 1
ATOM 693 O O . ASP A 1 93 ? 14.150 -2.194 -9.635 1.00 89.75 93 ASP A O 1
ATOM 697 N N . PRO A 1 94 ? 12.521 -1.188 -8.452 1.00 92.81 94 PRO A N 1
ATOM 698 C CA . PRO A 1 94 ? 11.527 -1.423 -9.470 1.00 92.81 94 PRO A CA 1
ATOM 699 C C . PRO A 1 94 ? 11.582 -0.360 -10.566 1.00 92.81 94 PRO A C 1
ATOM 701 O O . PRO A 1 94 ? 11.920 0.814 -10.362 1.00 92.81 94 PRO A O 1
ATOM 704 N N . VAL A 1 95 ? 11.140 -0.768 -11.748 1.00 93.12 95 VAL A N 1
ATOM 705 C CA . VAL A 1 95 ? 10.783 0.131 -12.838 1.00 93.12 95 VAL A CA 1
ATOM 706 C C . VAL A 1 95 ? 9.295 0.450 -12.732 1.00 93.12 95 VAL A C 1
ATOM 708 O O . VAL A 1 95 ? 8.438 -0.441 -12.800 1.00 93.12 95 VAL A O 1
ATOM 711 N N . CYS A 1 96 ? 9.000 1.736 -12.570 1.00 93.31 96 CYS A N 1
ATOM 712 C CA . CYS A 1 96 ? 7.652 2.265 -12.403 1.00 93.31 96 CYS A CA 1
ATOM 713 C C . CYS A 1 96 ? 7.203 3.014 -13.658 1.00 93.31 96 CYS A C 1
ATOM 715 O O . CYS A 1 96 ? 8.011 3.636 -14.345 1.00 93.31 96 CYS A O 1
ATOM 717 N N . GLU A 1 97 ? 5.903 3.004 -13.929 1.00 92.81 97 GLU A N 1
ATOM 718 C CA . GLU A 1 97 ? 5.284 3.955 -14.849 1.00 92.81 97 GLU A CA 1
ATOM 719 C C . GLU A 1 97 ? 5.166 5.347 -14.209 1.00 92.81 97 GLU A C 1
ATOM 721 O O . GLU A 1 97 ? 5.290 5.513 -12.993 1.00 92.81 97 GLU A O 1
ATOM 726 N N . ALA A 1 98 ? 4.854 6.360 -15.022 1.00 90.50 98 ALA A N 1
ATOM 727 C CA . ALA A 1 98 ? 4.645 7.739 -14.562 1.00 90.50 98 ALA A CA 1
ATOM 728 C C . ALA A 1 98 ? 3.451 7.905 -13.599 1.00 90.50 98 ALA A C 1
ATOM 730 O O . ALA A 1 98 ? 3.327 8.924 -12.928 1.00 90.50 98 ALA A O 1
ATOM 731 N N . THR A 1 99 ? 2.564 6.910 -13.526 1.00 89.31 99 THR A N 1
ATOM 732 C CA . THR A 1 99 ? 1.454 6.852 -12.563 1.00 89.31 99 THR A CA 1
ATOM 733 C C . THR A 1 99 ? 1.850 6.213 -11.228 1.00 89.31 99 THR A C 1
ATOM 735 O O . THR A 1 99 ? 1.049 6.197 -10.296 1.00 89.31 99 THR A O 1
ATOM 738 N N . GLY A 1 100 ? 3.055 5.641 -11.135 1.00 90.69 100 GLY A N 1
ATOM 739 C CA . GLY A 1 100 ? 3.527 4.866 -9.989 1.00 90.69 100 GLY A CA 1
ATOM 740 C C . GLY A 1 100 ? 3.087 3.402 -9.983 1.00 90.69 100 GLY A C 1
ATOM 741 O O . GLY A 1 100 ? 3.374 2.691 -9.022 1.00 90.69 100 GLY A O 1
ATOM 742 N N . ALA A 1 101 ? 2.426 2.933 -11.045 1.00 92.75 101 ALA A N 1
ATOM 743 C CA . ALA A 1 101 ? 2.197 1.509 -11.268 1.00 92.75 101 ALA A CA 1
ATOM 744 C C . ALA A 1 101 ? 3.512 0.792 -11.616 1.00 92.75 101 ALA A C 1
ATOM 746 O O . ALA A 1 101 ? 4.415 1.384 -12.206 1.00 92.75 101 ALA A O 1
ATOM 747 N N . PHE A 1 102 ? 3.613 -0.497 -11.300 1.00 94.25 102 PHE A N 1
ATOM 748 C CA . PHE A 1 102 ? 4.738 -1.315 -11.751 1.00 94.25 102 PHE A CA 1
ATOM 749 C C . PHE A 1 102 ? 4.683 -1.523 -13.263 1.00 94.25 102 PHE A C 1
ATOM 751 O O . PHE A 1 102 ? 3.623 -1.824 -13.818 1.00 94.25 102 PHE A O 1
ATOM 758 N N . ARG A 1 103 ? 5.840 -1.459 -13.925 1.00 94.75 103 ARG A N 1
ATOM 759 C CA . ARG A 1 103 ? 5.967 -2.071 -15.249 1.00 94.75 103 ARG A CA 1
ATOM 760 C C . ARG A 1 103 ? 5.825 -3.580 -15.118 1.00 94.75 103 ARG A C 1
ATOM 762 O O . ARG A 1 103 ? 6.380 -4.178 -14.200 1.00 94.75 103 ARG A O 1
ATOM 769 N N . ALA A 1 104 ? 5.095 -4.200 -16.042 1.00 95.44 104 ALA A N 1
ATOM 770 C CA . ALA A 1 104 ? 4.848 -5.639 -15.993 1.00 95.44 104 ALA A CA 1
ATOM 771 C C . ALA A 1 104 ? 6.146 -6.452 -16.086 1.00 95.44 104 ALA A C 1
ATOM 773 O O . ALA A 1 104 ? 6.248 -7.484 -15.435 1.00 95.44 104 ALA A O 1
ATOM 774 N N . LYS A 1 105 ? 7.132 -5.973 -16.857 1.00 94.94 105 LYS A N 1
ATOM 775 C CA . LYS A 1 105 ? 8.488 -6.526 -16.893 1.00 94.94 105 LYS A CA 1
ATOM 776 C C . LYS A 1 105 ? 9.399 -5.749 -15.952 1.00 94.94 105 LYS A C 1
ATOM 778 O O . LYS A 1 105 ? 9.484 -4.526 -16.054 1.00 94.94 105 LYS A O 1
ATOM 783 N N . GLN A 1 106 ? 10.095 -6.475 -15.095 1.00 94.25 106 GLN A N 1
ATOM 784 C CA . GLN A 1 106 ? 11.167 -5.987 -14.237 1.00 94.25 106 GLN A CA 1
ATOM 785 C C . GLN A 1 106 ? 12.455 -6.687 -14.651 1.00 94.25 106 GLN A C 1
ATOM 787 O O . GLN A 1 106 ? 12.401 -7.820 -15.121 1.00 94.25 106 GLN A O 1
ATOM 792 N N . CYS A 1 107 ?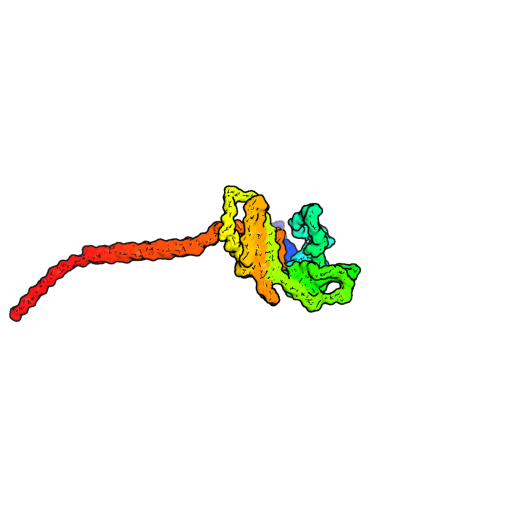 13.589 -6.008 -14.528 1.00 90.56 107 CYS A N 1
ATOM 793 C CA . CYS A 1 107 ? 14.890 -6.590 -14.826 1.00 90.56 107 CYS A CA 1
ATOM 794 C C . CYS A 1 107 ? 15.913 -6.103 -13.811 1.00 90.56 107 CYS A C 1
ATOM 796 O O . CYS A 1 107 ? 15.814 -4.971 -13.329 1.00 90.56 107 CYS A O 1
ATOM 798 N N . ASN A 1 108 ? 16.908 -6.934 -13.528 1.00 83.75 108 ASN A N 1
ATOM 799 C CA . ASN A 1 108 ? 18.109 -6.490 -12.849 1.00 83.75 108 ASN A CA 1
ATOM 800 C C . ASN A 1 108 ? 19.099 -5.868 -13.853 1.00 83.75 108 ASN A C 1
ATOM 802 O O . ASN A 1 108 ? 18.891 -5.858 -15.069 1.00 83.75 108 ASN A O 1
ATOM 806 N N . ASN A 1 109 ? 20.194 -5.316 -13.333 1.00 76.50 109 ASN A N 1
ATOM 807 C CA . ASN A 1 109 ? 21.226 -4.669 -14.147 1.00 76.50 109 ASN A CA 1
ATOM 808 C C . ASN A 1 109 ? 22.112 -5.670 -14.923 1.00 76.50 109 ASN A C 1
ATOM 810 O O . ASN A 1 109 ? 23.047 -5.242 -15.595 1.00 76.50 109 ASN A O 1
ATOM 814 N N . THR A 1 110 ? 21.849 -6.979 -14.824 1.00 70.88 110 THR A N 1
ATOM 815 C CA . THR A 1 110 ? 22.713 -8.077 -15.297 1.00 70.88 110 THR A CA 1
ATOM 816 C C . THR A 1 110 ? 22.021 -9.015 -16.295 1.00 70.88 110 THR A C 1
ATOM 818 O O . THR A 1 110 ? 22.478 -10.128 -16.504 1.00 70.88 110 THR A O 1
ATOM 821 N N . GLU A 1 111 ? 20.984 -8.519 -16.984 1.00 81.56 111 GLU A N 1
ATOM 822 C CA . GLU A 1 111 ? 20.222 -9.172 -18.072 1.00 81.56 111 GLU A CA 1
ATOM 823 C C . GLU A 1 111 ? 19.085 -10.114 -17.669 1.00 81.56 111 GLU A C 1
ATOM 825 O O . GLU A 1 111 ? 18.315 -10.521 -18.543 1.00 81.56 111 GLU A O 1
ATOM 830 N N . GLU A 1 112 ? 18.912 -10.379 -16.378 1.00 90.56 112 GLU A N 1
ATOM 831 C CA . GLU A 1 112 ? 17.816 -11.207 -15.882 1.00 90.56 112 GLU A CA 1
ATOM 832 C C . GLU A 1 112 ? 16.561 -10.353 -15.688 1.00 90.56 112 GLU A C 1
ATOM 834 O O . GLU A 1 112 ? 16.590 -9.255 -15.124 1.00 90.56 112 GLU A O 1
ATOM 839 N N . CYS A 1 113 ? 15.437 -10.862 -16.173 1.00 92.69 113 CYS A N 1
ATOM 840 C CA . CYS A 1 113 ? 14.139 -10.217 -16.168 1.00 92.69 113 CYS A CA 1
ATOM 841 C C . CYS A 1 113 ? 13.059 -11.168 -15.649 1.00 92.69 113 CYS A C 1
ATOM 843 O O . CYS A 1 113 ? 13.118 -12.375 -15.851 1.00 92.69 113 CYS A O 1
ATOM 845 N N . TRP A 1 114 ? 12.019 -10.615 -15.034 1.00 93.50 114 TRP A N 1
ATOM 846 C CA . TRP A 1 114 ? 10.850 -11.350 -14.560 1.00 93.50 114 TRP A CA 1
ATOM 847 C C . TRP A 1 114 ? 9.577 -10.526 -14.751 1.00 93.50 114 TRP A C 1
ATOM 849 O O . TRP A 1 114 ? 9.610 -9.294 -14.849 1.00 93.50 114 TRP A O 1
ATOM 859 N N . CYS A 1 115 ? 8.427 -11.197 -14.800 1.00 94.31 115 CYS A N 1
ATOM 860 C CA . CYS A 1 115 ? 7.142 -10.514 -14.816 1.00 94.31 115 CYS A CA 1
ATOM 861 C C . CYS A 1 115 ? 6.601 -10.321 -13.398 1.00 94.31 115 CYS A C 1
ATOM 863 O O . CYS A 1 115 ? 6.714 -11.212 -12.554 1.00 94.31 115 CYS A O 1
ATOM 865 N N . VAL A 1 116 ? 5.948 -9.187 -13.151 1.00 93.50 116 VAL A N 1
ATOM 866 C CA . VAL A 1 116 ? 5.262 -8.883 -11.888 1.00 93.50 116 VAL A CA 1
ATOM 867 C C . VAL A 1 116 ? 3.775 -8.603 -12.095 1.00 93.50 116 VAL A C 1
ATOM 869 O O . VAL A 1 116 ? 3.328 -8.248 -13.187 1.00 93.50 116 VAL A O 1
ATOM 872 N N . ASN A 1 117 ? 2.988 -8.770 -11.032 1.00 92.19 117 ASN A N 1
ATOM 873 C CA . ASN A 1 117 ? 1.606 -8.289 -10.974 1.00 92.19 117 ASN A CA 1
ATOM 874 C C . ASN A 1 117 ? 1.542 -6.807 -10.547 1.00 92.19 117 ASN A C 1
ATOM 876 O O . ASN A 1 117 ? 2.564 -6.179 -10.268 1.00 92.19 117 ASN A O 1
ATOM 880 N N . SER A 1 118 ? 0.333 -6.246 -10.436 1.00 92.62 118 SER A N 1
ATOM 881 C CA . SER A 1 118 ? 0.126 -4.862 -9.979 1.00 92.62 118 SER A CA 1
ATOM 882 C C . SER A 1 118 ? 0.622 -4.590 -8.554 1.00 92.62 118 SER A C 1
ATOM 884 O O . SER A 1 118 ? 0.793 -3.432 -8.193 1.00 92.62 118 SER A O 1
ATOM 886 N N . ALA A 1 119 ? 0.923 -5.634 -7.770 1.00 90.69 119 ALA A N 1
ATOM 887 C CA . ALA A 1 119 ? 1.512 -5.515 -6.439 1.00 90.69 119 ALA A CA 1
ATOM 888 C C . ALA A 1 119 ? 3.050 -5.557 -6.420 1.00 90.69 119 ALA A C 1
ATOM 890 O O . ALA A 1 119 ? 3.634 -5.527 -5.331 1.00 90.69 119 ALA A O 1
ATOM 891 N N . GLY A 1 120 ? 3.698 -5.657 -7.586 1.00 90.25 120 GLY A N 1
ATOM 892 C CA . GLY A 1 120 ? 5.149 -5.808 -7.703 1.00 90.25 120 GLY A CA 1
ATOM 893 C C . GLY A 1 120 ? 5.651 -7.205 -7.335 1.00 90.25 120 GLY A C 1
ATOM 894 O O . GLY A 1 120 ? 6.844 -7.399 -7.153 1.00 90.25 120 GLY A O 1
ATOM 895 N N . VAL A 1 121 ? 4.760 -8.191 -7.200 1.00 88.50 121 VAL A N 1
ATOM 896 C CA . VAL A 1 121 ? 5.133 -9.566 -6.845 1.00 88.50 121 VAL A CA 1
ATOM 897 C C . VAL A 1 121 ? 5.436 -10.345 -8.116 1.00 88.50 121 VAL A C 1
ATOM 899 O O . VAL A 1 121 ? 4.633 -10.329 -9.054 1.00 88.50 121 VAL A O 1
ATOM 902 N N . ARG A 1 122 ? 6.578 -11.037 -8.134 1.00 89.94 122 ARG A N 1
ATOM 903 C CA . ARG A 1 122 ? 7.033 -11.882 -9.244 1.00 89.94 122 ARG A CA 1
ATOM 904 C C . ARG A 1 122 ? 6.020 -12.990 -9.561 1.00 89.94 122 ARG A C 1
ATOM 906 O O . ARG A 1 122 ? 5.472 -13.622 -8.664 1.00 89.94 122 ARG A O 1
ATOM 913 N N . ARG A 1 123 ? 5.744 -13.204 -10.853 1.00 90.12 123 ARG A N 1
ATOM 914 C CA . ARG A 1 123 ? 4.747 -14.163 -11.380 1.00 90.12 123 ARG A CA 1
ATOM 915 C C . ARG A 1 123 ? 5.314 -15.159 -12.387 1.00 90.12 123 ARG A C 1
ATOM 917 O O . ARG A 1 123 ? 4.559 -15.974 -12.908 1.00 90.12 123 ARG A O 1
ATOM 924 N N . THR A 1 124 ? 6.604 -15.069 -12.674 1.00 89.75 124 THR A N 1
ATOM 925 C CA . THR A 1 124 ? 7.331 -15.962 -13.577 1.00 89.75 124 THR A CA 1
ATOM 926 C C . THR A 1 124 ? 8.682 -16.286 -12.970 1.00 89.75 124 THR A C 1
ATOM 928 O O . THR A 1 124 ? 9.166 -15.547 -12.108 1.00 89.75 124 THR A O 1
ATOM 931 N N . ASP A 1 125 ? 9.317 -17.340 -13.459 1.00 88.19 125 ASP A N 1
ATOM 932 C CA . ASP A 1 125 ? 10.751 -17.514 -13.262 1.00 88.19 125 ASP A CA 1
ATOM 933 C C . ASP A 1 125 ? 11.528 -16.388 -13.954 1.00 88.19 125 ASP A C 1
ATOM 935 O O . ASP A 1 125 ? 10.977 -15.620 -14.760 1.00 88.19 125 ASP A O 1
ATOM 939 N N . GLU A 1 126 ? 12.789 -16.254 -13.566 1.00 89.81 126 GLU A N 1
ATOM 940 C CA . GLU A 1 126 ? 13.721 -15.335 -14.202 1.00 89.81 126 GLU A CA 1
ATOM 941 C C . GLU A 1 126 ? 14.055 -15.842 -15.607 1.00 89.81 126 GLU A C 1
ATOM 943 O O . GLU A 1 126 ? 14.231 -17.036 -15.846 1.00 89.81 126 GLU A O 1
ATOM 948 N N . GLY A 1 127 ? 14.096 -14.918 -16.556 1.00 89.50 127 GLY A N 1
ATOM 949 C CA . GLY A 1 127 ? 14.481 -15.159 -17.937 1.00 89.50 127 GLY A CA 1
ATOM 950 C C . GLY A 1 127 ? 15.365 -14.031 -18.442 1.00 89.50 127 GLY A C 1
ATOM 951 O O . GLY A 1 127 ? 15.714 -13.120 -17.701 1.00 89.50 127 GLY A O 1
ATOM 952 N N . ASP A 1 128 ? 15.719 -14.065 -19.718 1.00 91.50 128 ASP A N 1
ATOM 953 C CA . ASP A 1 128 ? 16.522 -13.008 -20.328 1.00 91.50 128 ASP A CA 1
ATOM 954 C C . ASP A 1 128 ? 15.667 -11.795 -20.768 1.00 91.50 128 ASP A C 1
ATOM 956 O O . ASP A 1 128 ? 14.447 -11.711 -20.572 1.00 91.50 128 ASP A O 1
ATOM 960 N N . LYS A 1 129 ? 16.308 -10.834 -21.441 1.00 89.38 129 LYS A N 1
ATOM 961 C CA . LYS A 1 129 ? 15.660 -9.625 -21.978 1.00 89.38 129 LYS A CA 1
ATOM 962 C C . LYS A 1 129 ? 14.525 -9.905 -22.974 1.00 89.38 129 LYS A C 1
ATOM 964 O O . LYS A 1 129 ? 13.677 -9.019 -23.159 1.00 89.38 129 LYS A O 1
ATOM 969 N N . SER A 1 130 ? 14.493 -11.087 -23.598 1.00 92.00 130 SER A N 1
ATOM 970 C CA . SER A 1 130 ? 13.453 -11.510 -24.544 1.00 92.00 130 SER A CA 1
ATOM 971 C C . SER A 1 130 ? 12.135 -11.885 -23.860 1.00 92.00 130 SER A C 1
ATOM 973 O O . SER A 1 130 ? 11.103 -11.953 -24.536 1.00 92.00 130 SER A O 1
ATOM 975 N N . LEU A 1 131 ? 12.134 -12.036 -22.526 1.00 94.06 131 LEU A N 1
ATOM 976 C CA . LEU A 1 131 ? 10.931 -12.287 -21.739 1.00 94.06 131 LEU A CA 1
ATOM 977 C C . LEU A 1 131 ? 9.849 -11.232 -22.031 1.00 94.06 131 LEU A C 1
ATOM 979 O O . LEU A 1 131 ? 10.078 -10.015 -21.966 1.00 94.06 131 LEU A O 1
ATOM 983 N N . LYS A 1 132 ? 8.642 -11.713 -22.349 1.00 94.50 132 LYS A N 1
ATOM 984 C CA . LYS A 1 132 ? 7.482 -10.883 -22.689 1.00 94.50 132 LYS A CA 1
ATOM 985 C C . LYS A 1 132 ? 6.491 -10.832 -21.533 1.00 94.50 132 LYS A C 1
ATOM 987 O O . LYS A 1 132 ? 5.851 -11.825 -21.208 1.00 94.50 132 LYS A O 1
ATOM 992 N N . CYS A 1 133 ? 6.302 -9.637 -20.982 1.00 94.19 133 CYS A N 1
ATOM 993 C CA . CYS A 1 133 ? 5.276 -9.342 -19.984 1.00 94.19 133 CYS A CA 1
ATOM 994 C C . CYS A 1 133 ? 4.275 -8.348 -20.592 1.00 94.19 133 CYS A C 1
ATOM 996 O O . CYS A 1 133 ? 4.317 -7.154 -20.307 1.00 94.19 133 CYS A O 1
ATOM 998 N N . GLU A 1 134 ? 3.426 -8.822 -21.507 1.00 91.81 134 GLU A N 1
ATOM 999 C CA . GLU A 1 134 ? 2.583 -7.955 -22.352 1.00 91.81 134 GLU A CA 1
ATOM 1000 C C . GLU A 1 134 ? 1.537 -7.159 -21.567 1.00 91.81 134 GLU A C 1
ATOM 1002 O O . GLU A 1 134 ? 1.133 -6.070 -21.975 1.00 91.81 134 GLU A O 1
ATOM 1007 N N . LYS A 1 135 ? 1.067 -7.706 -20.442 1.00 89.94 135 LYS A N 1
ATOM 1008 C CA . LYS A 1 135 ? 0.034 -7.088 -19.612 1.00 89.94 135 LYS A CA 1
ATOM 1009 C C . LYS A 1 135 ? 0.402 -7.193 -18.145 1.00 89.94 135 LYS A C 1
ATOM 1011 O O . LYS A 1 135 ? 0.825 -8.245 -17.671 1.00 89.94 135 LYS A O 1
ATOM 1016 N N . LEU A 1 136 ? 0.155 -6.107 -17.419 1.00 91.31 136 LEU A N 1
ATOM 1017 C CA . LEU A 1 136 ? 0.202 -6.116 -15.966 1.00 91.31 136 LEU A CA 1
ATOM 1018 C C . LEU A 1 136 ? -1.018 -6.877 -15.438 1.00 91.31 136 LEU A C 1
ATOM 1020 O O . LEU A 1 136 ? -2.164 -6.469 -15.659 1.00 91.31 136 LEU A O 1
ATOM 1024 N N . VAL A 1 137 ? -0.765 -8.003 -14.774 1.00 91.00 137 VAL A N 1
ATOM 1025 C CA . VAL A 1 137 ? -1.810 -8.812 -14.142 1.00 91.00 137 VAL A CA 1
ATOM 1026 C C . VAL A 1 137 ? -2.255 -8.122 -12.859 1.00 91.00 137 VAL A C 1
ATOM 1028 O O . VAL A 1 137 ? -1.432 -7.798 -12.007 1.00 91.00 137 VAL A O 1
ATOM 1031 N N . GLU A 1 138 ? -3.558 -7.904 -12.712 1.00 91.94 138 GLU A N 1
ATOM 1032 C CA . GLU A 1 138 ? -4.110 -7.174 -11.573 1.00 91.94 138 GLU A CA 1
ATOM 1033 C C . GLU A 1 138 ? -4.249 -8.065 -10.330 1.00 91.94 138 GLU A C 1
ATOM 1035 O O . GLU A 1 138 ? -4.879 -9.125 -10.372 1.00 91.94 138 GLU A O 1
ATOM 1040 N N . THR A 1 139 ? -3.716 -7.605 -9.201 1.00 90.75 139 THR A N 1
ATOM 1041 C CA . THR A 1 139 ? -3.936 -8.203 -7.883 1.00 90.75 139 THR A CA 1
ATOM 1042 C C . THR A 1 139 ? -5.336 -7.851 -7.395 1.00 90.75 139 THR A C 1
ATOM 1044 O O . THR A 1 139 ? -5.606 -6.714 -7.014 1.00 90.75 139 THR A O 1
ATOM 1047 N N . TYR A 1 140 ? -6.243 -8.827 -7.409 1.00 93.19 140 TYR A N 1
ATOM 1048 C CA . TYR A 1 140 ? -7.639 -8.633 -7.001 1.00 93.19 140 TYR A CA 1
ATOM 1049 C C . TYR A 1 140 ? -7.949 -9.127 -5.582 1.00 93.19 140 TYR A C 1
ATOM 1051 O O . TYR A 1 140 ? -9.026 -8.833 -5.072 1.00 93.19 140 TYR A O 1
ATOM 1059 N N . TRP A 1 141 ? -7.026 -9.857 -4.955 1.00 92.56 141 TRP A N 1
ATOM 1060 C CA . TRP A 1 141 ? -7.166 -10.400 -3.606 1.00 92.56 141 TRP A CA 1
ATOM 1061 C C . TRP A 1 141 ? -5.841 -10.258 -2.861 1.00 92.56 141 TRP A C 1
ATOM 1063 O O . TRP A 1 141 ? -4.792 -10.644 -3.381 1.00 92.56 141 TRP A O 1
ATOM 1073 N N . VAL A 1 142 ? -5.905 -9.679 -1.665 1.00 90.56 142 VAL A N 1
ATOM 1074 C CA . VAL A 1 142 ? -4.817 -9.641 -0.689 1.00 90.56 142 VAL A CA 1
ATOM 1075 C C . VAL A 1 142 ? -5.330 -10.216 0.627 1.00 90.56 142 VAL A C 1
ATOM 1077 O O . VAL A 1 142 ? -6.416 -9.845 1.075 1.00 90.56 142 VAL A O 1
ATOM 1080 N N . ARG A 1 143 ? -4.533 -11.091 1.240 1.00 89.81 143 ARG A N 1
ATOM 1081 C CA . ARG A 1 143 ? -4.752 -11.610 2.588 1.00 89.81 143 ARG A CA 1
ATOM 1082 C C . ARG A 1 143 ? -3.768 -10.938 3.537 1.00 89.81 143 ARG A C 1
ATOM 1084 O O . ARG A 1 143 ? -2.564 -11.007 3.310 1.00 89.81 143 ARG A O 1
ATOM 1091 N N . LEU A 1 144 ? -4.284 -10.258 4.553 1.00 88.44 144 LEU A N 1
ATOM 1092 C CA . LEU A 1 144 ? -3.480 -9.641 5.604 1.00 88.44 144 LEU A CA 1
ATOM 1093 C C . LEU A 1 144 ? -3.489 -10.553 6.826 1.00 88.44 144 LEU A C 1
ATOM 1095 O O . LEU A 1 144 ? -4.556 -10.970 7.273 1.00 88.44 144 LEU A O 1
ATOM 1099 N N . GLU A 1 145 ? -2.314 -10.809 7.384 1.00 88.94 145 GLU A N 1
ATOM 1100 C CA . GLU A 1 145 ? -2.149 -11.572 8.618 1.00 88.94 145 GLU A CA 1
ATOM 1101 C C . GLU A 1 145 ? -1.620 -10.641 9.705 1.00 88.94 145 GLU A C 1
ATOM 1103 O O . GLU A 1 145 ? -0.490 -10.158 9.653 1.00 88.94 145 GLU A O 1
ATOM 1108 N N . LEU A 1 146 ? -2.468 -10.338 10.684 1.00 88.62 146 LEU A N 1
ATOM 1109 C CA . LEU A 1 146 ? -2.181 -9.364 11.728 1.00 88.62 146 LEU A CA 1
ATOM 1110 C C . LEU A 1 146 ? -2.102 -10.069 13.074 1.00 88.62 146 LEU A C 1
ATOM 1112 O O . LEU A 1 146 ? -3.063 -10.694 13.518 1.00 88.62 146 LEU A O 1
ATOM 1116 N N . LYS A 1 147 ? -0.976 -9.911 13.767 1.00 89.69 147 LYS A N 1
ATOM 1117 C CA . LYS A 1 147 ? -0.795 -10.443 15.117 1.00 89.69 147 LYS A CA 1
ATOM 1118 C C . LYS A 1 147 ? -0.873 -9.330 16.147 1.00 89.69 147 LYS A C 1
ATOM 1120 O O . LYS A 1 147 ? -0.124 -8.356 16.069 1.00 89.69 147 LYS A O 1
ATOM 1125 N N . HIS A 1 148 ? -1.747 -9.474 17.139 1.00 88.94 148 HIS A N 1
ATOM 1126 C CA . HIS A 1 148 ? -1.858 -8.490 18.214 1.00 88.94 148 HIS A CA 1
ATOM 1127 C C . HIS A 1 148 ? -1.077 -8.907 19.471 1.00 88.94 148 HIS A C 1
ATOM 1129 O O . HIS A 1 148 ? -0.863 -10.087 19.764 1.00 88.94 148 HIS A O 1
ATOM 1135 N N . LYS A 1 149 ? -0.633 -7.904 20.240 1.00 89.38 149 LYS A N 1
ATOM 1136 C CA . LYS A 1 149 ? -0.043 -8.112 21.572 1.00 89.38 149 LYS A CA 1
ATOM 1137 C C . LYS A 1 149 ? -1.104 -8.603 22.554 1.00 89.38 149 LYS A C 1
ATOM 1139 O O . LYS A 1 149 ? -2.299 -8.482 22.293 1.00 89.38 149 LYS A O 1
ATOM 1144 N N . GLU A 1 150 ? -0.673 -9.134 23.691 1.00 89.06 150 GLU A N 1
ATOM 1145 C CA . GLU A 1 150 ? -1.594 -9.491 24.770 1.00 89.06 150 GLU A CA 1
ATOM 1146 C C . GLU A 1 150 ? -2.453 -8.293 25.184 1.00 89.06 150 GLU A C 1
ATOM 1148 O O . GLU A 1 150 ? -1.989 -7.152 25.255 1.00 89.06 150 GLU A O 1
ATOM 1153 N N . VAL A 1 151 ? -3.732 -8.567 25.416 1.00 87.56 151 VAL A N 1
ATOM 1154 C CA . VAL A 1 151 ? -4.738 -7.570 25.769 1.00 87.56 151 VAL A CA 1
ATOM 1155 C C . VAL A 1 151 ? -5.371 -7.955 27.096 1.00 87.56 151 VAL A C 1
ATOM 1157 O O . VAL A 1 151 ? -5.664 -9.118 27.345 1.00 87.56 151 VAL A O 1
ATOM 1160 N N . SER A 1 152 ? -5.615 -6.963 27.951 1.00 83.94 152 SER A N 1
ATOM 1161 C CA . SER A 1 152 ? -6.240 -7.175 29.264 1.00 83.94 152 SER A CA 1
ATOM 1162 C C . SER A 1 152 ? -7.731 -7.510 29.187 1.00 83.94 152 SER A C 1
ATOM 1164 O O . SER A 1 152 ? -8.326 -7.932 30.175 1.00 83.94 152 SER A O 1
ATOM 1166 N N . LYS A 1 153 ? -8.354 -7.298 28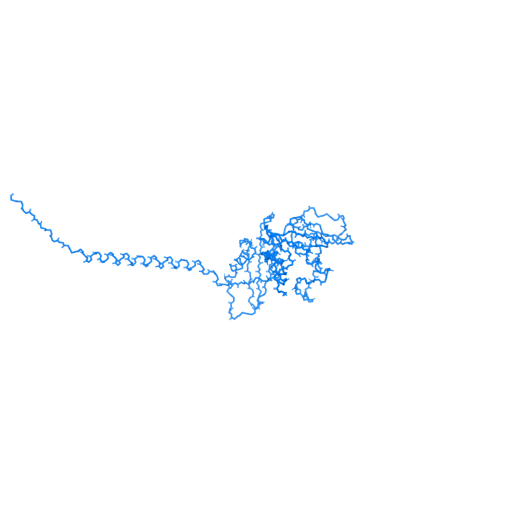.024 1.00 86.19 153 LYS A N 1
ATOM 1167 C CA . LYS A 1 153 ? -9.749 -7.638 27.741 1.00 86.19 153 LYS A CA 1
ATOM 1168 C C . LYS A 1 153 ? -9.803 -8.498 26.492 1.00 86.19 153 LYS A C 1
ATOM 1170 O O . LYS A 1 153 ? -9.139 -8.166 25.511 1.00 86.19 153 LYS A O 1
ATOM 1175 N N . ALA A 1 154 ? -10.624 -9.543 26.529 1.00 85.19 154 ALA A N 1
ATOM 1176 C CA . ALA A 1 154 ? -10.862 -10.402 25.379 1.00 85.19 154 ALA A CA 1
ATOM 1177 C C . ALA A 1 154 ? -11.325 -9.583 24.161 1.00 85.19 154 ALA A C 1
ATOM 1179 O O . ALA A 1 154 ? -12.108 -8.634 24.289 1.00 85.19 154 ALA A O 1
ATOM 1180 N N . VAL A 1 155 ? -10.815 -9.950 22.986 1.00 87.88 155 VAL A N 1
ATOM 1181 C CA . VAL A 1 155 ? -11.235 -9.369 21.710 1.00 87.88 155 VAL A CA 1
ATOM 1182 C C . VAL A 1 155 ? -12.615 -9.916 21.358 1.00 87.88 155 VAL A C 1
ATOM 1184 O O . VAL A 1 155 ? -12.846 -11.121 21.395 1.00 87.88 155 VAL A O 1
ATOM 1187 N N . ASP A 1 156 ? -13.539 -9.023 21.015 1.00 89.00 156 ASP A N 1
ATOM 1188 C CA . ASP A 1 156 ? -14.882 -9.400 20.579 1.00 89.00 156 ASP A CA 1
ATOM 1189 C C . ASP A 1 156 ? -14.869 -9.695 19.073 1.00 89.00 156 ASP A C 1
ATOM 1191 O O . ASP A 1 156 ? -14.934 -8.777 18.248 1.00 89.00 156 ASP A O 1
ATOM 1195 N N . ALA A 1 157 ? -14.778 -10.982 18.725 1.00 87.75 157 ALA A N 1
ATOM 1196 C CA . ALA A 1 157 ? -14.714 -11.451 17.340 1.00 87.75 157 ALA A CA 1
ATOM 1197 C C . ALA A 1 157 ? -15.890 -10.941 16.486 1.00 87.75 157 ALA A C 1
ATOM 1199 O O . ALA A 1 157 ? -15.701 -10.597 15.321 1.00 87.75 157 ALA A O 1
ATOM 1200 N N . SER A 1 158 ? -17.083 -10.783 17.077 1.00 87.00 158 SER A N 1
ATOM 1201 C CA . SER A 1 158 ? -18.285 -10.328 16.359 1.00 87.00 158 SER A CA 1
ATOM 1202 C C . SER A 1 158 ? -18.178 -8.887 15.848 1.00 87.00 158 SER A C 1
ATOM 1204 O O . SER A 1 158 ? -18.826 -8.508 14.873 1.00 87.00 158 SER A O 1
ATOM 1206 N N . LYS A 1 159 ? -17.338 -8.066 16.489 1.00 90.62 159 LYS A N 1
ATOM 1207 C CA . LYS A 1 159 ? -17.118 -6.661 16.118 1.00 90.62 159 LYS A CA 1
ATOM 1208 C C . LYS A 1 159 ? -15.889 -6.468 15.246 1.00 90.62 159 LYS A C 1
ATOM 1210 O O . LYS A 1 159 ? -15.687 -5.367 14.726 1.00 90.62 159 LYS A O 1
ATOM 1215 N N . LEU A 1 160 ? -15.067 -7.504 15.097 1.00 90.38 160 LEU A N 1
ATOM 1216 C CA . LEU A 1 160 ? -13.755 -7.389 14.486 1.00 90.38 160 LEU A CA 1
ATOM 1217 C C . LEU A 1 160 ? -13.856 -7.029 13.004 1.00 90.38 160 LEU A C 1
ATOM 1219 O O . LEU A 1 160 ? -13.202 -6.085 12.569 1.00 90.38 160 LEU A O 1
ATOM 1223 N N . GLN A 1 161 ? -14.755 -7.681 12.262 1.00 93.38 161 GLN A N 1
ATOM 1224 C CA . GLN A 1 161 ? -14.972 -7.388 10.844 1.00 93.38 161 GLN A CA 1
ATOM 1225 C C . GLN A 1 161 ? -15.301 -5.910 10.602 1.00 93.38 161 GLN A C 1
ATOM 1227 O O . GLN A 1 161 ? -14.629 -5.232 9.826 1.00 93.38 161 GLN A O 1
ATOM 1232 N N . ALA A 1 162 ? -16.296 -5.377 11.312 1.00 92.75 162 ALA A N 1
ATOM 1233 C CA . ALA A 1 162 ? -16.697 -3.984 11.163 1.00 92.75 162 ALA A CA 1
ATOM 1234 C C . ALA A 1 162 ? -15.616 -3.005 11.660 1.00 92.75 162 ALA A C 1
ATOM 1236 O O . ALA A 1 162 ? -15.418 -1.949 11.059 1.00 92.75 162 ALA A O 1
ATOM 1237 N N . ALA A 1 163 ? -14.890 -3.339 12.733 1.00 91.81 163 ALA A N 1
ATOM 1238 C CA . ALA A 1 163 ? -13.791 -2.513 13.229 1.00 91.81 163 ALA A CA 1
ATOM 1239 C C . ALA A 1 163 ? -12.636 -2.418 12.218 1.00 91.81 163 ALA A C 1
ATOM 1241 O O . ALA A 1 163 ? -12.119 -1.323 11.989 1.00 91.81 163 ALA A O 1
ATOM 1242 N N . ILE A 1 164 ? -12.266 -3.535 11.588 1.00 91.81 164 ILE A N 1
ATOM 1243 C CA . ILE A 1 164 ? -11.207 -3.593 10.575 1.00 91.81 164 ILE A CA 1
ATOM 1244 C C . ILE A 1 164 ? -11.627 -2.854 9.312 1.00 91.81 164 ILE A C 1
ATOM 1246 O O . ILE A 1 164 ? -10.874 -2.015 8.822 1.00 91.81 164 ILE A O 1
ATOM 1250 N N . ALA A 1 165 ? -12.844 -3.095 8.825 1.00 93.44 165 ALA A N 1
ATOM 1251 C CA . ALA A 1 165 ? -13.353 -2.435 7.630 1.00 93.44 165 ALA A CA 1
ATOM 1252 C C . ALA A 1 165 ? -13.399 -0.904 7.797 1.00 93.44 165 ALA A C 1
ATOM 1254 O O . ALA A 1 165 ? -12.926 -0.170 6.931 1.00 93.44 165 ALA A O 1
ATOM 1255 N N . ASN A 1 166 ? -13.852 -0.414 8.958 1.00 92.12 166 ASN A N 1
ATOM 1256 C CA . ASN A 1 166 ? -13.845 1.017 9.276 1.00 92.12 166 ASN A CA 1
ATOM 1257 C C . ASN A 1 166 ? -12.426 1.593 9.412 1.00 92.12 166 ASN A C 1
ATOM 1259 O O . ASN A 1 166 ? -12.183 2.738 9.025 1.00 92.12 166 ASN A O 1
ATOM 1263 N N . ALA A 1 167 ? -11.488 0.833 9.984 1.00 90.69 167 ALA A N 1
ATOM 1264 C CA . ALA A 1 167 ? -10.098 1.264 10.095 1.00 90.69 167 ALA A CA 1
ATOM 1265 C C . ALA A 1 167 ? -9.434 1.370 8.716 1.00 90.69 167 ALA A C 1
ATOM 1267 O O . ALA A 1 167 ? -8.741 2.352 8.461 1.00 90.69 167 ALA A O 1
ATOM 1268 N N . ILE A 1 168 ? -9.692 0.410 7.822 1.00 89.81 168 ILE A N 1
ATOM 1269 C CA . ILE A 1 168 ? -9.191 0.429 6.445 1.00 89.81 168 ILE A CA 1
ATOM 1270 C C . ILE A 1 168 ? -9.741 1.638 5.675 1.00 89.81 168 ILE A C 1
ATOM 1272 O O . ILE A 1 168 ? -8.973 2.367 5.044 1.00 89.81 168 ILE A O 1
ATOM 1276 N N . GLU A 1 169 ? -11.040 1.907 5.800 1.00 91.44 169 GLU A N 1
ATOM 1277 C CA . GLU A 1 169 ? -11.691 3.070 5.186 1.00 91.44 169 GLU A CA 1
ATOM 1278 C C . GLU A 1 169 ? -11.124 4.386 5.704 1.00 91.44 169 GLU A C 1
ATOM 1280 O O . GLU A 1 169 ? -10.681 5.226 4.924 1.00 91.44 169 GLU A O 1
ATOM 1285 N N . THR A 1 170 ? -11.047 4.538 7.022 1.00 88.00 170 THR A N 1
ATOM 1286 C CA . THR A 1 170 ? -10.623 5.802 7.631 1.00 88.00 170 THR A CA 1
ATOM 1287 C C . THR A 1 170 ? -9.132 6.073 7.424 1.00 88.00 170 THR A C 1
ATOM 1289 O O . THR A 1 170 ? -8.744 7.212 7.184 1.00 88.00 170 THR A O 1
ATOM 1292 N N . ARG A 1 171 ? -8.278 5.048 7.551 1.00 85.88 171 ARG A N 1
ATOM 1293 C CA . ARG A 1 171 ? -6.818 5.225 7.544 1.00 85.88 171 ARG A CA 1
ATOM 1294 C C . ARG A 1 171 ? -6.230 5.221 6.140 1.00 85.88 171 ARG A C 1
ATOM 1296 O O . ARG A 1 171 ? -5.290 5.965 5.880 1.00 85.88 171 ARG A O 1
ATOM 1303 N N . TYR A 1 172 ? -6.760 4.388 5.249 1.00 86.62 172 TYR A N 1
ATOM 1304 C CA . TYR A 1 172 ? -6.177 4.179 3.923 1.00 86.62 172 TYR A CA 1
ATOM 1305 C C . TYR A 1 172 ? -7.056 4.721 2.792 1.00 86.62 172 TYR A C 1
ATOM 1307 O O . TYR A 1 172 ? -6.628 4.695 1.640 1.00 86.62 172 TYR A O 1
ATOM 1315 N N . SER A 1 173 ? -8.251 5.248 3.097 1.00 88.00 173 SER A N 1
ATOM 1316 C CA . SER A 1 173 ? -9.235 5.687 2.093 1.00 88.00 173 SER A CA 1
ATOM 1317 C C . SER A 1 173 ? -9.638 4.559 1.131 1.00 88.00 173 SER A C 1
ATOM 1319 O O . SER A 1 173 ? -9.838 4.788 -0.062 1.00 88.00 173 SER A O 1
ATOM 1321 N N . PHE A 1 174 ? -9.719 3.325 1.642 1.00 89.31 174 PHE A N 1
ATOM 1322 C CA . PHE A 1 174 ? -10.181 2.152 0.894 1.00 89.31 174 PHE A CA 1
ATOM 1323 C C . PHE A 1 174 ? -11.628 1.829 1.235 1.00 89.31 174 PHE A C 1
ATOM 1325 O O . PHE A 1 174 ? -12.011 1.826 2.397 1.00 89.31 174 PHE A O 1
ATOM 1332 N N . ASP A 1 175 ? -12.432 1.506 0.229 1.00 91.88 175 ASP A N 1
ATOM 1333 C CA . ASP A 1 175 ? -13.829 1.145 0.447 1.00 91.88 175 ASP A CA 1
ATOM 1334 C C . ASP A 1 175 ? -13.935 -0.069 1.390 1.00 91.88 175 ASP A C 1
ATOM 1336 O O . ASP A 1 175 ? -13.392 -1.145 1.118 1.00 91.88 175 ASP A O 1
ATOM 1340 N N . LYS A 1 176 ? -14.651 0.104 2.505 1.00 93.31 176 LYS A N 1
ATOM 1341 C CA . LYS A 1 176 ? -14.862 -0.935 3.522 1.00 93.31 176 LYS A CA 1
ATOM 1342 C C . LYS A 1 176 ? -15.509 -2.204 2.966 1.00 93.31 176 LYS A C 1
ATOM 1344 O O . LYS A 1 176 ? -15.311 -3.278 3.524 1.00 93.31 176 LYS A O 1
ATOM 1349 N N . THR A 1 177 ? -16.260 -2.103 1.869 1.00 94.38 177 THR A N 1
ATOM 1350 C CA . THR A 1 177 ? -16.909 -3.245 1.208 1.00 94.38 177 THR A CA 1
ATOM 1351 C C . THR A 1 177 ? -15.912 -4.195 0.547 1.00 94.38 177 THR A C 1
ATOM 1353 O O . THR A 1 177 ? -16.281 -5.319 0.193 1.00 94.38 177 THR A O 1
ATOM 1356 N N . LEU A 1 178 ? -14.654 -3.775 0.382 1.00 94.81 178 LEU A N 1
ATOM 1357 C CA . LEU A 1 178 ? -13.575 -4.627 -0.111 1.00 94.81 178 LEU A CA 1
ATOM 1358 C C . LEU A 1 178 ? -13.117 -5.640 0.942 1.00 94.81 178 LEU A C 1
ATOM 1360 O O . LEU A 1 178 ? -12.572 -6.672 0.568 1.00 94.81 178 LEU A O 1
ATOM 1364 N N . VAL A 1 179 ? -13.367 -5.396 2.233 1.00 95.31 179 VAL A N 1
ATOM 1365 C CA . VAL A 1 179 ? -13.124 -6.382 3.295 1.00 95.31 179 VAL A CA 1
ATOM 1366 C C . VAL A 1 179 ? -14.221 -7.440 3.233 1.00 95.31 179 VAL A C 1
ATOM 1368 O O . VAL A 1 179 ? -15.378 -7.160 3.551 1.00 95.31 179 VAL A O 1
ATOM 1371 N N . LYS A 1 180 ? -13.870 -8.645 2.780 1.00 95.62 180 LYS A N 1
ATOM 1372 C CA . LYS A 1 180 ? -14.832 -9.735 2.567 1.00 95.62 180 LYS A CA 1
ATOM 1373 C C . LYS A 1 180 ? -14.969 -10.631 3.778 1.00 95.62 180 LYS A C 1
ATOM 1375 O O . LYS A 1 180 ? -16.090 -10.973 4.142 1.00 95.62 180 LYS A O 1
ATOM 1380 N N . GLU A 1 181 ? -13.850 -10.956 4.404 1.00 95.12 181 GLU A N 1
ATOM 1381 C CA . GLU A 1 181 ? -13.805 -11.928 5.485 1.00 95.12 181 GLU A CA 1
ATOM 1382 C C . GLU A 1 181 ? -12.752 -11.528 6.514 1.00 95.12 181 GLU A C 1
ATOM 1384 O O . GLU A 1 181 ? -11.712 -10.954 6.175 1.00 95.12 181 GLU A O 1
ATOM 1389 N N . VAL A 1 182 ? -13.077 -11.777 7.781 1.00 95.44 182 VAL A N 1
ATOM 1390 C CA . VAL A 1 182 ? -12.187 -11.569 8.917 1.00 95.44 182 VAL A CA 1
ATOM 1391 C C . VAL A 1 182 ? -12.303 -12.773 9.833 1.00 95.44 182 VAL A C 1
ATOM 1393 O O . VAL A 1 182 ? -13.348 -12.988 10.445 1.00 95.44 182 VAL A O 1
ATOM 1396 N N . GLU A 1 183 ? -11.212 -13.513 9.954 1.00 95.00 183 GLU A N 1
ATOM 1397 C CA . GLU A 1 183 ? -11.084 -14.635 10.874 1.00 95.00 183 GLU A CA 1
ATOM 1398 C C . GLU A 1 183 ? -10.214 -14.228 12.064 1.00 95.00 183 GLU A C 1
ATOM 1400 O O . GLU A 1 183 ? -9.308 -13.396 11.946 1.00 95.00 183 GLU A O 1
ATOM 1405 N N . TYR A 1 184 ? -10.497 -14.809 13.229 1.00 94.81 184 TYR A N 1
ATOM 1406 C CA . TYR A 1 184 ? -9.753 -14.537 14.450 1.00 94.81 184 TYR A CA 1
ATOM 1407 C C . TYR A 1 184 ? -9.453 -15.820 15.211 1.00 94.81 184 TYR A C 1
ATOM 1409 O O . TYR A 1 184 ? -10.368 -16.516 15.648 1.00 94.81 184 TYR A O 1
ATOM 1417 N N . ASP A 1 185 ? -8.164 -16.070 15.412 1.00 93.44 185 ASP A N 1
ATOM 1418 C CA . ASP A 1 185 ? -7.649 -17.088 16.314 1.00 93.44 185 ASP A CA 1
ATOM 1419 C C . ASP A 1 185 ? -7.188 -16.407 17.622 1.00 93.44 185 ASP A C 1
ATOM 1421 O O . ASP A 1 185 ? -6.166 -15.700 17.628 1.00 93.44 185 ASP A O 1
ATOM 1425 N N . PRO A 1 186 ? -7.929 -16.580 18.735 1.00 91.25 186 PRO A N 1
ATOM 1426 C CA . PRO A 1 186 ? -7.582 -15.976 20.017 1.00 91.25 186 PRO A CA 1
ATOM 1427 C C . PRO A 1 186 ? -6.328 -16.586 20.655 1.00 91.25 186 PRO A C 1
ATOM 1429 O O . PRO A 1 186 ? -5.583 -15.857 21.318 1.00 91.25 186 PRO A O 1
ATOM 1432 N N . ASP A 1 187 ? -6.059 -17.874 20.430 1.00 90.75 187 ASP A N 1
ATOM 1433 C CA . ASP A 1 187 ? -4.931 -18.588 21.031 1.00 90.75 187 ASP A CA 1
ATOM 1434 C C . ASP A 1 187 ? -3.619 -18.143 20.375 1.00 90.75 187 ASP A C 1
ATOM 1436 O O . ASP A 1 187 ? -2.639 -17.806 21.050 1.00 90.75 187 ASP A O 1
ATOM 1440 N N . ALA A 1 188 ? -3.624 -18.027 19.044 1.00 92.88 188 ALA A N 1
ATOM 1441 C CA . ALA A 1 188 ? -2.497 -17.495 18.286 1.00 92.88 188 ALA A CA 1
ATOM 1442 C C . ALA A 1 188 ? -2.413 -15.955 18.311 1.00 92.88 188 ALA A C 1
ATOM 1444 O O . ALA A 1 188 ? -1.375 -15.394 17.932 1.00 92.88 188 ALA A O 1
ATOM 1445 N N . ARG A 1 189 ? -3.474 -15.263 18.763 1.00 92.94 189 ARG A N 1
ATOM 1446 C CA . ARG A 1 189 ? -3.672 -13.800 18.657 1.00 92.94 189 ARG A CA 1
ATOM 1447 C C . ARG A 1 189 ? -3.550 -13.294 17.220 1.00 92.94 189 ARG A C 1
ATOM 1449 O O . ARG A 1 189 ? -3.004 -12.212 16.974 1.00 92.94 189 ARG A O 1
ATOM 1456 N N . MET A 1 190 ? -4.019 -14.110 16.284 1.00 92.56 190 MET A N 1
ATOM 1457 C CA . MET A 1 190 ? -3.891 -13.913 14.845 1.00 92.56 190 MET A CA 1
ATOM 1458 C C . MET A 1 190 ? -5.232 -13.498 14.261 1.00 92.56 190 MET A C 1
ATOM 1460 O O . MET A 1 190 ? -6.263 -14.099 14.546 1.00 92.56 190 MET A O 1
ATOM 1464 N N . ILE A 1 191 ? -5.204 -12.468 13.431 1.00 93.00 191 ILE A N 1
ATOM 1465 C CA . ILE A 1 191 ? -6.350 -11.958 12.696 1.00 93.00 191 ILE A CA 1
ATOM 1466 C C . ILE A 1 191 ? -6.022 -12.089 11.215 1.00 93.00 191 ILE A C 1
ATOM 1468 O O . ILE A 1 191 ? -5.032 -11.520 10.754 1.00 93.00 191 ILE A O 1
ATOM 1472 N N . ILE A 1 192 ? -6.857 -12.807 10.475 1.00 93.00 192 ILE A N 1
ATOM 1473 C CA . ILE A 1 192 ? -6.723 -12.963 9.027 1.00 93.00 192 ILE A CA 1
ATOM 1474 C C . ILE A 1 192 ? -7.794 -12.098 8.375 1.00 93.00 192 ILE A C 1
ATOM 1476 O O . ILE A 1 192 ? -8.963 -12.180 8.738 1.00 93.00 192 ILE A O 1
ATOM 1480 N N . VAL A 1 193 ? -7.399 -11.238 7.439 1.00 94.62 193 VAL A N 1
ATOM 1481 C CA . VAL A 1 193 ? -8.303 -10.310 6.749 1.00 94.62 193 VAL A CA 1
ATOM 1482 C C . VAL A 1 193 ? -8.181 -10.513 5.250 1.00 94.62 193 VAL A C 1
ATOM 1484 O O . VAL A 1 193 ? -7.134 -10.229 4.669 1.00 94.62 193 VAL A O 1
ATOM 1487 N N . ASP A 1 194 ? -9.269 -10.928 4.610 1.00 94.12 194 ASP A N 1
ATOM 1488 C CA . ASP A 1 194 ? -9.337 -11.026 3.157 1.00 94.12 194 ASP A CA 1
ATOM 1489 C C . ASP A 1 194 ? -9.941 -9.761 2.555 1.00 94.12 194 ASP A C 1
ATOM 1491 O O . ASP A 1 194 ? -11.118 -9.434 2.744 1.00 94.12 194 ASP A O 1
ATOM 1495 N N . VAL A 1 195 ? -9.119 -9.053 1.781 1.00 94.25 195 VAL A N 1
ATOM 1496 C CA . VAL A 1 195 ? -9.515 -7.862 1.032 1.00 94.25 195 VAL A CA 1
ATOM 1497 C C . VAL A 1 195 ? -9.569 -8.212 -0.448 1.00 94.25 195 VAL A C 1
ATOM 1499 O O . VAL A 1 195 ? -8.558 -8.585 -1.048 1.00 94.25 195 VAL A O 1
ATOM 1502 N N . GLN A 1 196 ? -10.754 -8.102 -1.049 1.00 94.81 196 GLN A N 1
ATOM 1503 C CA . GLN A 1 196 ? -11.003 -8.513 -2.428 1.00 94.81 196 GLN A CA 1
ATOM 1504 C C . GLN A 1 196 ? -11.791 -7.467 -3.211 1.00 94.81 196 GLN A C 1
ATOM 1506 O O . GLN A 1 196 ? -12.776 -6.901 -2.733 1.00 94.81 196 GLN A O 1
ATOM 1511 N N . LYS A 1 197 ? -11.401 -7.293 -4.473 1.00 94.06 197 LYS A N 1
ATOM 1512 C CA . LYS A 1 197 ? -12.138 -6.535 -5.488 1.00 94.06 197 LYS A CA 1
ATOM 1513 C C . LYS A 1 197 ? -12.565 -7.445 -6.635 1.00 94.06 197 LYS A C 1
ATOM 1515 O O . LYS A 1 197 ? -12.070 -8.563 -6.786 1.00 94.06 197 LYS A O 1
ATOM 1520 N N . ALA A 1 198 ? -13.471 -6.952 -7.475 1.00 93.06 198 ALA A N 1
ATOM 1521 C CA . ALA A 1 198 ? -13.857 -7.665 -8.686 1.00 93.06 198 ALA A CA 1
ATOM 1522 C C . ALA A 1 198 ? -12.641 -7.872 -9.607 1.00 93.06 198 ALA A C 1
ATOM 1524 O O . ALA A 1 198 ? -11.797 -6.985 -9.768 1.00 93.06 198 ALA A O 1
ATOM 1525 N N . LYS A 1 199 ? -12.549 -9.045 -10.241 1.00 89.88 199 LYS A N 1
ATOM 1526 C CA . LYS A 1 199 ? -11.493 -9.322 -11.222 1.00 89.88 199 LYS A CA 1
ATOM 1527 C C . LYS A 1 199 ? -11.569 -8.299 -12.360 1.00 89.88 199 LYS A C 1
ATOM 1529 O O . LYS A 1 199 ? -12.628 -8.096 -12.942 1.00 89.88 199 LYS A O 1
ATOM 1534 N N . GLY A 1 200 ? -10.437 -7.671 -12.669 1.00 84.50 200 GLY A N 1
ATOM 1535 C CA . GLY A 1 200 ? -10.341 -6.633 -13.700 1.00 84.50 200 GLY A CA 1
ATOM 1536 C C . GLY A 1 200 ? -10.646 -5.211 -13.221 1.00 84.50 200 GLY A C 1
ATOM 1537 O O . GLY A 1 200 ? -10.397 -4.274 -13.976 1.00 84.50 200 GLY A O 1
ATOM 1538 N N . ASP A 1 201 ? -11.113 -5.017 -11.983 1.00 87.69 201 ASP A N 1
ATOM 1539 C CA . ASP A 1 201 ? -11.256 -3.678 -11.413 1.00 87.69 201 ASP A CA 1
ATOM 1540 C C . ASP A 1 201 ? -9.878 -3.036 -11.181 1.00 87.69 201 ASP A C 1
ATOM 1542 O O . ASP A 1 201 ? -9.006 -3.598 -10.514 1.00 87.69 201 ASP A O 1
ATOM 1546 N N . ARG A 1 202 ? -9.687 -1.836 -11.732 1.00 85.56 202 ARG A N 1
ATOM 1547 C CA . ARG A 1 202 ? -8.453 -1.041 -11.641 1.00 85.56 202 ARG A CA 1
ATOM 1548 C C . ARG A 1 202 ? -8.614 0.239 -10.819 1.00 85.56 202 ARG A C 1
ATOM 1550 O O . ARG A 1 202 ? -7.677 1.024 -10.747 1.00 85.56 202 ARG A O 1
ATOM 1557 N N . LYS A 1 203 ? -9.779 0.468 -10.202 1.00 85.50 203 LYS A N 1
ATOM 1558 C CA . LYS A 1 203 ? -10.050 1.674 -9.401 1.00 85.50 203 LYS A CA 1
ATOM 1559 C C . LYS A 1 203 ? -9.274 1.678 -8.085 1.00 85.50 203 LYS A C 1
ATOM 1561 O O . LYS A 1 203 ? -8.762 2.715 -7.679 1.00 85.50 203 LYS A O 1
ATOM 1566 N N . ALA A 1 204 ? -9.189 0.522 -7.431 1.00 85.44 204 ALA A N 1
ATOM 1567 C CA . ALA A 1 204 ? -8.505 0.360 -6.153 1.00 85.44 204 ALA A CA 1
ATOM 1568 C C . ALA A 1 204 ? -7.268 -0.530 -6.311 1.00 85.44 204 ALA A C 1
ATOM 1570 O O . ALA A 1 204 ? -7.388 -1.701 -6.662 1.00 85.44 204 ALA A O 1
ATOM 1571 N N . ASP A 1 205 ? -6.081 -0.001 -6.024 1.00 88.62 205 ASP A N 1
ATOM 1572 C CA . ASP A 1 205 ? -4.847 -0.789 -5.955 1.00 88.62 205 ASP A CA 1
ATOM 1573 C C . ASP A 1 205 ? -4.677 -1.370 -4.545 1.00 88.62 205 ASP A C 1
ATOM 1575 O O . ASP A 1 205 ? -4.171 -0.701 -3.643 1.00 88.62 205 ASP A O 1
ATOM 1579 N N . LEU A 1 206 ? -5.103 -2.622 -4.348 1.00 89.56 206 LEU A N 1
ATOM 1580 C CA . LEU A 1 206 ? -5.035 -3.289 -3.042 1.00 89.56 206 LEU A CA 1
ATOM 1581 C C . LEU A 1 206 ? -3.602 -3.378 -2.494 1.00 89.56 206 LEU A C 1
ATOM 1583 O O . LEU A 1 206 ? -3.407 -3.383 -1.279 1.00 89.56 206 LEU A O 1
ATOM 1587 N N . SER A 1 207 ? -2.599 -3.410 -3.377 1.00 84.81 207 SER A N 1
ATOM 1588 C CA . SER A 1 207 ? -1.197 -3.521 -2.979 1.00 84.81 207 SER A CA 1
ATOM 1589 C C . SER A 1 207 ? -0.696 -2.283 -2.251 1.00 84.81 207 SER A C 1
ATOM 1591 O O . SER A 1 207 ? 0.149 -2.388 -1.363 1.00 84.81 207 SER A O 1
ATOM 1593 N N . ARG A 1 208 ? -1.259 -1.116 -2.583 1.00 86.50 208 ARG A N 1
ATOM 1594 C CA . ARG A 1 208 ? -0.935 0.143 -1.926 1.00 86.50 208 ARG A CA 1
ATOM 1595 C C . ARG A 1 208 ? -1.327 0.094 -0.456 1.00 86.50 208 ARG A C 1
ATOM 1597 O O . ARG A 1 208 ? -0.483 0.337 0.390 1.00 86.50 208 ARG A O 1
ATOM 1604 N N . MET A 1 209 ? -2.568 -0.276 -0.141 1.00 87.06 209 MET A N 1
ATOM 1605 C CA . MET A 1 209 ? -3.008 -0.434 1.251 1.00 87.06 209 MET A CA 1
ATOM 1606 C C . MET A 1 209 ? -2.163 -1.477 1.986 1.00 87.06 209 MET A C 1
ATOM 1608 O O . MET A 1 209 ? -1.670 -1.187 3.072 1.00 87.06 209 MET A O 1
ATOM 1612 N N . ALA A 1 210 ? -1.970 -2.656 1.389 1.00 85.69 210 ALA A N 1
ATOM 1613 C CA . ALA A 1 210 ? -1.206 -3.740 2.003 1.00 85.69 210 ALA A CA 1
ATOM 1614 C C . ALA A 1 210 ? 0.205 -3.288 2.406 1.00 85.69 210 ALA A C 1
ATOM 1616 O O . ALA A 1 210 ? 0.623 -3.476 3.540 1.00 85.69 210 ALA A O 1
ATOM 1617 N N . TYR A 1 211 ? 0.881 -2.554 1.523 1.00 82.69 211 TYR A N 1
ATOM 1618 C CA . TYR A 1 211 ? 2.224 -2.043 1.778 1.00 82.69 211 TYR A CA 1
ATOM 1619 C C . TYR A 1 211 ? 2.312 -1.024 2.928 1.00 82.69 211 TYR A C 1
ATOM 1621 O O . TYR A 1 211 ? 3.349 -0.907 3.580 1.00 82.69 211 TYR A O 1
ATOM 1629 N N . TYR A 1 212 ? 1.242 -0.267 3.182 1.00 80.38 212 TYR A N 1
ATOM 1630 C CA . TYR A 1 212 ? 1.160 0.636 4.334 1.00 80.38 212 TYR A CA 1
ATOM 1631 C C . TYR A 1 212 ? 0.769 -0.095 5.626 1.00 80.38 212 TYR A C 1
ATOM 1633 O O . TYR A 1 212 ? 1.185 0.324 6.703 1.00 80.38 212 TYR A O 1
ATOM 1641 N N . VAL A 1 213 ? -0.019 -1.169 5.531 1.00 81.94 213 VAL A N 1
ATOM 1642 C CA . VAL A 1 213 ? -0.341 -2.050 6.666 1.00 81.94 213 VAL A CA 1
ATOM 1643 C C . VAL A 1 213 ? 0.907 -2.791 7.149 1.00 81.94 213 VAL A C 1
ATOM 1645 O O . VAL A 1 213 ? 1.121 -2.872 8.356 1.00 81.94 213 VAL A O 1
ATOM 1648 N N . ASP A 1 214 ? 1.739 -3.277 6.224 1.00 75.06 214 ASP A N 1
ATOM 1649 C CA . ASP A 1 214 ? 2.983 -3.984 6.548 1.00 75.06 214 ASP A CA 1
ATOM 1650 C C . ASP A 1 214 ? 4.004 -3.075 7.249 1.00 75.06 214 ASP A C 1
ATOM 1652 O O . ASP A 1 214 ? 4.747 -3.527 8.119 1.00 75.06 214 ASP A O 1
ATOM 1656 N N . GLU A 1 215 ? 4.046 -1.785 6.898 1.00 69.12 215 GLU A N 1
ATOM 1657 C CA . GLU A 1 215 ? 4.938 -0.829 7.566 1.00 69.12 215 GLU A CA 1
ATOM 1658 C C . GLU A 1 215 ? 4.425 -0.425 8.948 1.00 69.12 215 GLU A C 1
ATOM 1660 O O . GLU A 1 215 ? 5.187 -0.400 9.916 1.00 69.12 215 GLU A O 1
ATOM 1665 N N . GLU A 1 216 ? 3.135 -0.108 9.051 1.00 67.50 216 GLU A N 1
ATOM 1666 C CA . GLU A 1 216 ? 2.501 0.233 10.314 1.00 67.50 216 GLU A CA 1
ATOM 1667 C C . GLU A 1 216 ? 1.181 -0.511 10.459 1.00 67.50 216 GLU A C 1
ATOM 1669 O O . GLU A 1 216 ? 0.146 -0.109 9.909 1.00 67.50 216 GLU A O 1
ATOM 1674 N N . ALA A 1 217 ? 1.219 -1.560 11.285 1.00 64.75 217 ALA A N 1
ATOM 1675 C CA . ALA A 1 217 ? 0.032 -2.325 11.612 1.00 64.75 217 ALA A CA 1
ATOM 1676 C C . ALA A 1 217 ? -1.067 -1.387 12.159 1.00 64.75 217 ALA A C 1
ATOM 1678 O O . ALA A 1 217 ? -0.815 -0.563 13.051 1.00 64.75 217 ALA A O 1
ATOM 1679 N N . PRO A 1 218 ? -2.301 -1.481 11.640 1.00 67.44 218 PRO A N 1
ATOM 1680 C CA . PRO A 1 218 ? -3.399 -0.628 12.064 1.00 67.44 218 PRO A CA 1
ATOM 1681 C C . PRO A 1 218 ? -3.735 -0.827 13.547 1.00 67.44 218 PRO A C 1
ATOM 1683 O O . PRO A 1 218 ? -3.769 -1.939 14.073 1.00 67.44 218 PRO A O 1
ATOM 1686 N N . THR A 1 219 ? -4.050 0.275 14.226 1.00 65.00 219 THR A N 1
ATOM 1687 C CA . THR A 1 219 ? -4.607 0.247 15.578 1.00 65.00 219 THR A CA 1
ATOM 1688 C C . THR A 1 219 ? -6.127 0.204 15.495 1.00 65.00 219 THR A C 1
ATOM 1690 O O . THR A 1 219 ? -6.782 1.148 15.052 1.00 65.00 219 THR A O 1
ATOM 1693 N N . PHE A 1 220 ? -6.715 -0.905 15.932 1.00 67.31 220 PHE A N 1
ATOM 1694 C CA . PHE A 1 220 ? -8.164 -1.065 15.927 1.00 67.31 220 PHE A CA 1
ATOM 1695 C C . PHE A 1 220 ? -8.748 -0.633 17.269 1.00 67.31 220 PHE A C 1
ATOM 1697 O O . PHE A 1 220 ? -8.410 -1.177 18.320 1.00 67.31 220 PHE A O 1
ATOM 1704 N N . THR A 1 221 ? -9.658 0.343 17.246 1.00 58.97 221 THR A N 1
ATOM 1705 C CA . THR A 1 221 ? -10.456 0.700 18.422 1.00 58.97 221 THR A CA 1
ATOM 1706 C C . THR A 1 221 ? -11.876 0.176 18.266 1.00 58.97 221 THR A C 1
ATOM 1708 O O . THR A 1 221 ? -12.650 0.649 17.437 1.00 58.97 221 THR A O 1
ATOM 1711 N N . MET A 1 222 ? -12.256 -0.779 19.113 1.00 56.09 222 MET A N 1
ATOM 1712 C CA . MET A 1 222 ? -13.628 -1.303 19.149 1.00 56.09 222 MET A CA 1
ATOM 1713 C C . MET A 1 222 ? -14.632 -0.316 19.778 1.00 56.09 222 MET A C 1
ATOM 1715 O O . MET A 1 222 ? -15.827 -0.592 19.823 1.00 56.09 222 MET A O 1
ATOM 1719 N N . LYS A 1 223 ? -14.179 0.855 20.262 1.00 54.09 223 LYS A N 1
ATOM 1720 C CA . LYS A 1 223 ? -15.033 1.828 20.967 1.00 54.09 223 LYS A CA 1
ATOM 1721 C C . LYS A 1 223 ? -15.978 2.614 20.048 1.00 54.09 223 LYS A C 1
ATOM 1723 O O . LYS A 1 223 ? -16.990 3.107 20.528 1.00 54.09 223 LYS A O 1
ATOM 1728 N N . LYS A 1 224 ? -15.657 2.765 18.755 1.00 52.44 224 LYS A N 1
ATOM 1729 C CA . LYS A 1 224 ? -16.362 3.694 17.845 1.00 52.44 224 LYS A CA 1
ATOM 1730 C C . LYS A 1 224 ? -17.655 3.158 17.215 1.00 52.44 224 LYS A C 1
ATOM 1732 O O . LYS A 1 224 ? -18.374 3.939 16.598 1.00 52.44 224 LYS A O 1
ATOM 1737 N N . LEU A 1 225 ? -18.001 1.880 17.386 1.00 52.91 225 LEU A N 1
ATOM 1738 C CA . LEU A 1 225 ? -19.226 1.322 16.790 1.00 52.91 225 LEU A CA 1
ATOM 1739 C C . LEU A 1 225 ? -20.535 1.816 17.443 1.00 52.91 225 LEU A C 1
ATOM 1741 O O . LEU A 1 225 ? -21.615 1.555 16.924 1.00 52.91 225 LEU A O 1
ATOM 1745 N N . THR A 1 226 ? -20.472 2.559 18.550 1.00 52.41 226 THR A N 1
ATOM 1746 C CA . THR A 1 226 ? -21.649 3.043 19.293 1.00 52.41 226 THR A CA 1
ATOM 1747 C C . THR A 1 226 ? -22.241 4.358 18.778 1.00 52.41 226 THR A C 1
ATOM 1749 O O . THR A 1 226 ? -23.311 4.746 19.243 1.00 52.41 226 THR A O 1
ATOM 1752 N N . GLY A 1 227 ? -21.608 5.041 17.813 1.00 54.75 227 GLY A N 1
ATOM 1753 C CA . GLY A 1 227 ? -22.063 6.360 17.341 1.00 54.75 227 GLY A CA 1
ATOM 1754 C C . GLY A 1 227 ? -23.510 6.373 16.829 1.00 54.75 227 GLY A C 1
ATOM 1755 O O . GLY A 1 227 ? -24.274 7.275 17.166 1.00 54.75 227 GLY A O 1
ATOM 1756 N N . GLY A 1 228 ? -23.916 5.330 16.095 1.00 59.34 228 GLY A N 1
ATOM 1757 C CA . GLY A 1 228 ? -25.296 5.185 15.617 1.00 59.34 228 GLY A CA 1
ATOM 1758 C C . GLY A 1 228 ? -26.304 4.958 16.748 1.00 59.34 228 GLY A C 1
ATOM 1759 O O . GLY A 1 228 ? -27.374 5.557 16.753 1.00 59.34 228 GLY A O 1
ATOM 1760 N N . ILE A 1 229 ? -25.938 4.158 17.753 1.00 67.00 229 ILE A N 1
ATOM 1761 C CA . ILE A 1 229 ? -26.796 3.872 18.914 1.00 67.00 229 ILE A CA 1
ATOM 1762 C C . ILE A 1 229 ? -27.009 5.138 19.755 1.00 67.00 229 ILE A C 1
ATOM 1764 O O . ILE A 1 229 ? -28.128 5.412 20.182 1.00 67.00 229 ILE A O 1
ATOM 1768 N N . ILE A 1 230 ? -25.962 5.947 19.950 1.00 68.50 230 ILE A N 1
ATOM 1769 C CA . ILE A 1 230 ? -26.055 7.201 20.711 1.00 68.50 230 ILE A CA 1
ATOM 1770 C C . ILE A 1 230 ? -26.991 8.193 20.007 1.00 68.50 230 ILE A C 1
ATOM 1772 O O . ILE A 1 230 ? -27.836 8.794 20.667 1.00 68.50 230 ILE A O 1
ATOM 1776 N N . ALA A 1 231 ? -26.906 8.322 18.679 1.00 73.38 231 ALA A N 1
ATOM 1777 C CA . ALA A 1 231 ? -27.799 9.197 17.919 1.00 73.38 231 ALA A CA 1
ATOM 1778 C C . ALA A 1 231 ? -29.277 8.782 18.059 1.00 73.38 231 ALA A C 1
ATOM 1780 O O . ALA A 1 231 ? -30.133 9.632 18.300 1.00 73.38 231 ALA A O 1
ATOM 1781 N N . VAL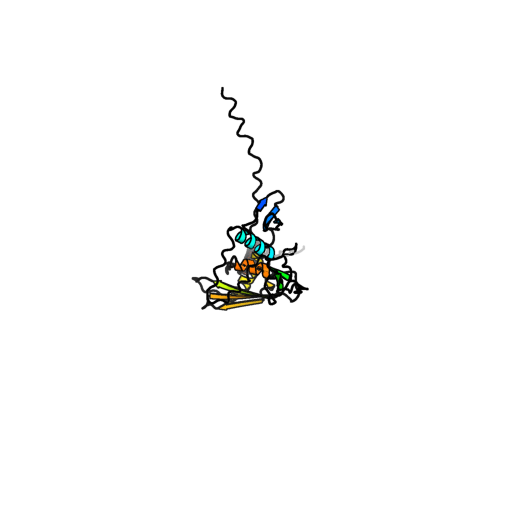 A 1 232 ? -29.573 7.479 17.990 1.00 75.25 232 VAL A N 1
ATOM 1782 C CA . VAL A 1 232 ? -30.939 6.954 18.172 1.00 75.25 232 VAL A CA 1
ATOM 1783 C C . VAL A 1 232 ? -31.455 7.226 19.588 1.00 75.25 232 VAL A C 1
ATOM 1785 O O . VAL A 1 232 ? -32.571 7.716 19.747 1.00 75.25 232 VAL A O 1
ATOM 1788 N N . ILE A 1 233 ? -30.641 6.978 20.619 1.00 83.12 233 ILE A N 1
ATOM 1789 C CA . ILE A 1 233 ? -31.026 7.219 22.019 1.00 83.12 233 ILE A CA 1
ATOM 1790 C C . ILE A 1 233 ? -31.338 8.702 22.259 1.00 83.12 233 ILE A C 1
ATOM 1792 O O . ILE A 1 233 ? -32.349 9.019 22.886 1.00 83.12 233 ILE A O 1
ATOM 1796 N N . VAL A 1 234 ? -30.518 9.619 21.735 1.00 86.69 234 VAL A N 1
ATOM 1797 C CA . VAL A 1 234 ? -30.732 11.067 21.895 1.00 86.69 234 VAL A CA 1
ATOM 1798 C C . VAL A 1 234 ? -32.049 11.510 21.252 1.00 86.69 234 VAL A C 1
ATOM 1800 O O . VAL A 1 234 ? -32.806 12.254 21.874 1.00 86.69 234 VAL A O 1
ATOM 1803 N N . VAL A 1 235 ? -32.365 11.018 20.051 1.00 89.00 235 VAL A N 1
ATOM 1804 C CA . VAL A 1 235 ? -33.628 11.341 19.363 1.00 89.00 235 VAL A CA 1
ATOM 1805 C C . VAL A 1 235 ? -34.838 10.827 20.146 1.00 89.00 235 VAL A C 1
ATOM 1807 O O . VAL A 1 235 ? -35.814 11.560 20.313 1.00 89.00 235 VAL A O 1
ATOM 1810 N N . VAL A 1 236 ? -34.768 9.606 20.685 1.00 91.94 236 VAL A N 1
ATOM 1811 C CA . VAL A 1 236 ? -35.852 9.029 21.498 1.00 91.94 236 VAL A CA 1
ATOM 1812 C C . VAL A 1 236 ? -36.065 9.833 22.783 1.00 91.94 236 VAL A C 1
ATOM 1814 O O . VAL A 1 236 ? -37.202 10.170 23.108 1.00 91.94 236 VAL A O 1
ATOM 1817 N N . ILE A 1 237 ? -34.991 10.201 23.490 1.00 93.69 237 ILE A N 1
ATOM 1818 C CA . ILE A 1 237 ? -35.085 11.013 24.713 1.00 93.69 237 ILE A CA 1
ATOM 1819 C C . ILE A 1 237 ? -35.710 12.381 24.409 1.00 93.69 237 ILE A C 1
ATOM 1821 O O . ILE A 1 237 ? -36.622 12.805 25.120 1.00 93.69 237 ILE A O 1
ATOM 1825 N N . LEU A 1 238 ? -35.276 13.055 23.339 1.00 94.19 238 LEU A N 1
ATOM 1826 C CA . LEU A 1 238 ? -35.836 14.351 22.941 1.00 94.19 238 LEU A CA 1
ATOM 1827 C C . LEU A 1 238 ? -37.332 14.258 22.608 1.00 94.19 238 LEU A C 1
ATOM 1829 O O . LEU A 1 238 ? -38.099 15.125 23.026 1.00 94.19 238 LEU A O 1
ATOM 1833 N N . ALA A 1 239 ? -37.764 13.196 21.921 1.00 93.62 239 ALA A N 1
ATOM 1834 C CA . ALA A 1 239 ? -39.174 12.975 21.604 1.00 93.62 239 ALA A CA 1
ATOM 1835 C C . ALA A 1 239 ? -40.029 12.751 22.865 1.00 93.62 239 ALA A C 1
ATOM 1837 O O . ALA A 1 239 ? -41.113 13.324 22.989 1.00 93.62 239 ALA A O 1
ATOM 1838 N N . VAL A 1 240 ? -39.528 11.974 23.834 1.00 95.12 240 VAL A N 1
ATOM 1839 C CA . VAL A 1 240 ? -40.220 11.736 25.114 1.00 95.12 240 VAL A CA 1
ATOM 1840 C C . VAL A 1 240 ? -40.332 13.026 25.929 1.00 95.12 240 VAL A C 1
ATOM 1842 O O . VAL A 1 240 ? -41.410 13.339 26.434 1.00 95.12 240 VAL A O 1
ATOM 1845 N N . VAL A 1 241 ? -39.254 13.811 26.023 1.00 94.94 241 VAL A N 1
ATOM 1846 C CA . VAL A 1 241 ? -39.262 15.098 26.739 1.00 94.94 241 VAL A CA 1
ATOM 1847 C C . VAL A 1 241 ? -40.231 16.082 26.083 1.00 94.94 241 VAL A C 1
ATOM 1849 O O . VAL A 1 241 ? -41.021 16.714 26.784 1.00 94.94 241 VAL A O 1
ATOM 1852 N N . ALA A 1 242 ? -40.234 16.180 24.750 1.00 94.06 242 ALA A N 1
ATOM 1853 C CA . ALA A 1 242 ? -41.187 17.017 24.024 1.00 94.06 242 ALA A CA 1
ATOM 1854 C C . ALA A 1 242 ? -42.641 16.582 24.283 1.00 94.06 242 ALA A C 1
ATOM 1856 O O . ALA A 1 242 ? -43.489 17.425 24.578 1.00 94.06 242 ALA A O 1
ATOM 1857 N N . GLY A 1 243 ? -42.923 15.274 24.260 1.00 93.62 243 GLY A N 1
ATOM 1858 C CA . GLY A 1 243 ? -44.246 14.731 24.584 1.00 93.62 243 GLY A CA 1
ATOM 1859 C C . GLY A 1 243 ? -44.700 15.062 26.010 1.00 93.62 243 GLY A C 1
ATOM 1860 O O . GLY A 1 243 ? -45.835 15.497 26.217 1.00 93.62 243 GLY A O 1
ATOM 1861 N N . LEU A 1 244 ? -43.806 14.933 26.996 1.00 94.00 244 LEU A N 1
ATOM 1862 C CA . LEU A 1 244 ? -44.089 15.290 28.390 1.00 94.00 244 LEU A CA 1
ATOM 1863 C C . LEU A 1 244 ? -44.339 16.792 28.570 1.00 94.00 244 LEU A C 1
ATOM 1865 O O . LEU A 1 244 ? -45.252 17.170 29.305 1.00 94.00 244 LEU A O 1
ATOM 1869 N N . LEU A 1 245 ? -43.581 17.650 27.880 1.00 92.88 245 LEU A N 1
ATOM 1870 C CA . LEU A 1 245 ? -43.801 19.098 27.901 1.00 92.88 245 LEU A CA 1
ATOM 1871 C C . LEU A 1 245 ? -45.169 19.462 27.316 1.00 92.88 245 LEU A C 1
ATOM 1873 O O . LEU A 1 245 ? -45.905 20.233 27.931 1.00 92.88 245 LEU A O 1
ATOM 1877 N N . VAL A 1 246 ? -45.549 18.875 26.177 1.00 92.19 246 VAL A N 1
ATOM 1878 C CA . VAL A 1 246 ? -46.870 19.100 25.567 1.00 92.19 246 VAL A CA 1
ATOM 1879 C C . VAL A 1 246 ? -47.990 18.682 26.522 1.00 92.19 246 VAL A C 1
ATOM 1881 O O . VAL A 1 246 ? -48.915 19.463 26.749 1.00 92.19 246 VAL A O 1
ATOM 1884 N N . LEU A 1 247 ? -47.887 17.506 27.149 1.00 88.38 247 LEU A N 1
ATOM 1885 C CA . LEU A 1 247 ? -48.867 17.042 28.138 1.00 88.38 247 LEU A CA 1
ATOM 1886 C C . LEU A 1 247 ? -48.942 17.958 29.366 1.00 88.38 247 LEU A C 1
ATOM 1888 O O . LEU A 1 247 ? -50.038 18.254 29.847 1.00 88.38 247 LEU A O 1
ATOM 1892 N N . PHE A 1 248 ? -47.800 18.435 29.862 1.00 90.31 248 PHE A N 1
ATOM 1893 C CA . PHE A 1 248 ? -47.745 19.370 30.983 1.00 90.31 248 PHE A CA 1
ATOM 1894 C C . PHE A 1 248 ? -48.446 20.696 30.650 1.00 90.31 248 PHE A C 1
ATOM 1896 O O . PHE A 1 248 ? -49.278 21.173 31.426 1.00 90.31 248 PHE A O 1
ATOM 1903 N N . PHE A 1 249 ? -48.173 21.274 29.475 1.00 83.69 249 PHE A N 1
ATOM 1904 C CA . PHE A 1 249 ? -48.816 22.515 29.037 1.00 83.69 249 PHE A CA 1
ATOM 1905 C C . PHE A 1 249 ? -50.306 22.337 28.715 1.00 83.69 249 PHE A C 1
ATOM 1907 O O . PHE A 1 249 ? -51.092 23.236 29.021 1.00 83.69 249 PHE A O 1
ATOM 1914 N N . ALA A 1 250 ? -50.714 21.190 28.163 1.00 82.81 250 ALA A N 1
ATOM 1915 C CA . ALA A 1 250 ? -52.121 20.867 27.926 1.00 82.81 250 ALA A CA 1
ATOM 1916 C C . ALA A 1 250 ? -52.903 20.757 29.246 1.00 82.81 250 ALA A C 1
ATOM 1918 O O . ALA A 1 250 ? -53.917 21.432 29.414 1.00 82.81 250 ALA A O 1
ATOM 1919 N N . ARG A 1 251 ? -52.381 20.018 30.238 1.00 78.88 251 ARG A N 1
ATOM 1920 C CA . ARG A 1 251 ? -52.999 19.914 31.575 1.00 78.88 251 ARG A CA 1
ATOM 1921 C C . ARG A 1 251 ? -53.089 21.261 32.291 1.00 78.88 251 ARG A C 1
ATOM 1923 O O . ARG A 1 251 ? -54.086 21.546 32.947 1.00 78.88 251 ARG A O 1
ATOM 1930 N N . LYS A 1 252 ? -52.074 22.118 32.141 1.00 76.62 252 LYS A N 1
ATOM 1931 C CA . LYS A 1 252 ? -52.089 23.473 32.714 1.00 76.62 252 LYS A CA 1
ATOM 1932 C C . LYS A 1 252 ? -53.137 24.380 32.056 1.00 76.62 252 LYS A C 1
ATOM 1934 O O . LYS A 1 252 ? -53.647 25.285 32.714 1.00 76.62 252 LYS A O 1
ATOM 1939 N N . ARG A 1 253 ? -53.446 24.174 30.768 1.00 66.19 253 ARG A N 1
ATOM 1940 C CA . ARG A 1 253 ? -54.523 24.898 30.074 1.00 66.19 253 ARG A CA 1
ATOM 1941 C C . ARG A 1 253 ? -55.899 24.438 30.542 1.00 66.19 253 ARG A C 1
ATOM 1943 O O . ARG A 1 253 ? -56.703 25.299 30.867 1.00 66.19 253 ARG A O 1
ATOM 1950 N N . GLU A 1 254 ? -56.130 23.133 30.659 1.00 63.25 254 GLU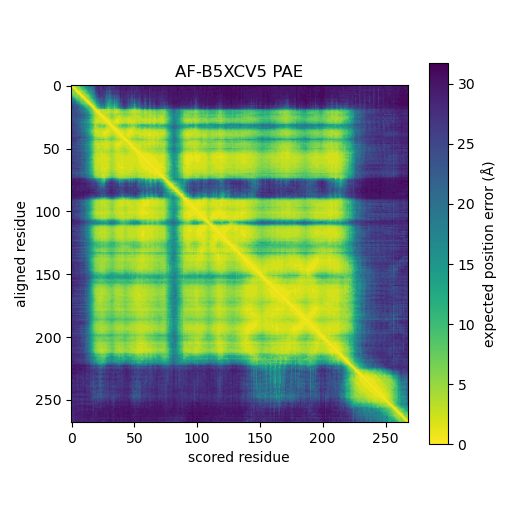 A N 1
ATOM 1951 C CA . GLU A 1 254 ? -57.388 22.563 31.179 1.00 63.25 254 GLU A CA 1
ATOM 1952 C C . GLU A 1 254 ? -57.743 23.125 32.569 1.00 63.25 254 GLU A C 1
ATOM 1954 O O . GLU A 1 254 ? -58.865 23.563 32.792 1.00 63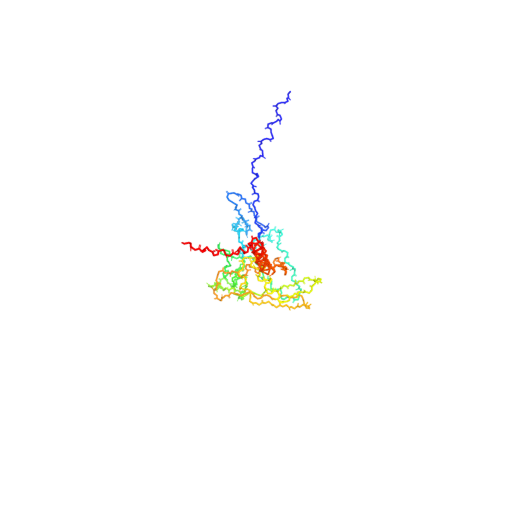.25 254 GLU A O 1
ATOM 1959 N N . GLN A 1 255 ? -56.766 23.251 33.478 1.00 60.06 255 GLN A N 1
ATOM 1960 C CA . GLN A 1 255 ? -56.985 23.846 34.808 1.00 60.06 255 GLN A CA 1
ATOM 1961 C C . GLN A 1 255 ? -57.393 25.333 34.794 1.00 60.06 255 GLN A C 1
ATOM 1963 O O . GLN A 1 255 ? -57.898 25.830 35.798 1.00 60.06 255 GLN A O 1
ATOM 1968 N N . LYS A 1 256 ? -57.164 26.065 33.694 1.00 58.06 256 LYS A N 1
ATOM 1969 C CA . LYS A 1 256 ? -57.547 27.483 33.564 1.00 58.06 256 LYS A CA 1
ATOM 1970 C C . LYS A 1 256 ? -58.948 27.698 32.989 1.00 58.06 256 LYS A C 1
ATOM 1972 O O . LYS A 1 256 ? -59.432 28.826 33.051 1.00 58.06 256 LYS A O 1
ATOM 1977 N N . TYR A 1 257 ? -59.601 26.667 32.457 1.00 58.78 257 TYR A N 1
ATOM 1978 C CA . TYR A 1 257 ? -60.967 26.771 31.949 1.00 58.78 257 TYR A CA 1
ATOM 1979 C C . TYR A 1 257 ? -61.932 26.106 32.934 1.00 58.78 257 TYR A C 1
ATOM 1981 O O . TYR A 1 257 ? -62.097 24.892 32.940 1.00 58.78 257 TYR A O 1
ATOM 1989 N N . SER A 1 258 ? -62.588 26.914 33.771 1.00 57.81 258 SER A N 1
ATOM 1990 C CA . SER A 1 258 ? -63.785 26.473 34.494 1.00 57.81 258 SER A CA 1
ATOM 1991 C C . SER A 1 258 ? -64.987 26.622 33.565 1.00 57.81 258 SER A C 1
ATOM 1993 O O . SER A 1 258 ? -65.182 27.684 32.967 1.00 57.81 258 SER A O 1
ATOM 1995 N N . LYS A 1 259 ? -65.770 25.555 33.403 1.00 59.66 259 LYS A N 1
ATOM 1996 C CA . LYS A 1 259 ? -66.975 25.550 32.569 1.00 59.66 259 LYS A CA 1
ATOM 1997 C C . LYS A 1 259 ? -67.993 26.509 33.201 1.00 59.66 259 LYS A C 1
ATOM 1999 O O . LYS A 1 259 ? -68.486 26.238 34.291 1.00 59.66 259 LYS A O 1
ATOM 2004 N N . ALA A 1 260 ? -68.272 27.639 32.554 1.00 60.84 260 ALA A N 1
ATOM 2005 C CA . ALA A 1 260 ? -69.348 28.528 32.984 1.00 60.84 260 ALA A CA 1
ATOM 2006 C C . ALA A 1 260 ? -70.699 27.915 32.585 1.00 60.84 260 ALA A C 1
ATOM 2008 O O . ALA A 1 260 ? -70.857 27.449 31.455 1.00 60.84 260 ALA A O 1
ATOM 2009 N N . GLU A 1 261 ? -71.644 27.883 33.523 1.00 56.94 261 GLU A N 1
ATOM 2010 C CA . GLU A 1 261 ? -72.991 27.350 33.311 1.00 56.94 261 GLU A CA 1
ATOM 2011 C C . GLU A 1 261 ? -73.733 28.189 32.252 1.00 56.94 261 GLU A C 1
ATOM 2013 O O . GLU A 1 261 ? -73.720 29.424 32.342 1.00 56.94 261 GLU A O 1
ATOM 2018 N N . PRO A 1 262 ? -74.331 27.568 31.218 1.00 59.25 262 PRO A N 1
ATOM 2019 C CA . PRO A 1 262 ? -75.060 28.305 30.196 1.00 59.25 262 PRO A CA 1
ATOM 2020 C C . PRO A 1 262 ? -76.316 28.927 30.813 1.00 59.25 262 PRO A C 1
ATOM 2022 O O . PRO A 1 262 ? -77.162 28.221 31.352 1.00 59.25 262 PRO A O 1
ATOM 2025 N N . ARG A 1 263 ? -76.440 30.257 30.740 1.00 60.34 263 ARG A N 1
ATOM 2026 C CA . ARG A 1 263 ? -77.682 30.952 31.098 1.00 60.34 263 ARG A CA 1
ATOM 2027 C C . ARG A 1 263 ? -78.601 30.960 29.888 1.00 60.34 263 ARG A C 1
ATOM 2029 O O . ARG A 1 263 ? -78.276 31.584 28.879 1.00 60.34 263 ARG A O 1
ATOM 2036 N N . GLU A 1 264 ? -79.734 30.282 30.003 1.00 62.56 264 GLU A N 1
ATOM 2037 C CA . GLU A 1 264 ? -80.839 30.442 29.065 1.00 62.56 264 GLU A CA 1
ATOM 2038 C C . GLU A 1 264 ? -81.430 31.845 29.255 1.00 62.56 264 GLU A C 1
ATOM 2040 O O . GLU A 1 264 ? -81.754 32.251 30.371 1.00 62.56 264 GLU A O 1
ATOM 2045 N N . MET A 1 265 ? -81.486 32.629 28.177 1.00 59.75 265 MET A N 1
ATOM 2046 C CA . MET A 1 265 ? -82.205 33.899 28.173 1.00 59.75 265 MET A CA 1
ATOM 2047 C C . MET A 1 265 ? -83.625 33.617 27.701 1.00 59.75 265 MET A C 1
ATOM 2049 O O . MET A 1 265 ? -83.843 33.384 26.512 1.00 59.75 265 MET A O 1
ATOM 2053 N N . GLU A 1 266 ? -84.575 33.618 28.633 1.00 55.28 266 GLU A N 1
ATOM 2054 C CA . GLU A 1 266 ? -85.992 33.643 28.285 1.00 55.28 266 GLU A CA 1
ATOM 2055 C C . GLU A 1 266 ? -86.307 34.983 27.608 1.00 55.28 266 GLU A C 1
ATOM 2057 O O . GLU A 1 266 ? -86.020 36.059 28.140 1.00 55.28 266 GLU A O 1
ATOM 2062 N N . ALA A 1 267 ? -86.836 34.903 26.389 1.00 53.34 267 ALA A N 1
ATOM 2063 C CA . ALA A 1 267 ? -87.312 36.055 25.643 1.00 53.34 267 ALA A CA 1
ATOM 2064 C C . ALA A 1 267 ? -88.677 36.489 26.199 1.00 53.34 267 ALA A C 1
ATOM 2066 O O . ALA A 1 267 ? -89.583 35.664 26.317 1.00 53.34 267 ALA A O 1
ATOM 2067 N N . LEU A 1 268 ? -88.789 37.778 26.535 1.00 48.47 268 LEU A N 1
ATOM 2068 C CA . LEU A 1 268 ? -90.062 38.474 26.755 1.00 48.47 268 LEU A CA 1
ATOM 2069 C C . LEU A 1 268 ? -90.854 38.596 25.449 1.00 48.47 268 LEU A C 1
ATOM 2071 O O . LEU A 1 268 ? -90.216 38.878 24.407 1.00 48.47 268 LEU A O 1
#